Protein AF-K1TK89-F1 (afdb_monomer)

pLDDT: mean 97.16, std 3.64, range [56.25, 98.94]

Secondary structure (DSSP, 8-state):
--EEEEE--TTS--EEEEEEEEEES-EEEEEEEEEEEEEE-SS-EEEEEES-EEEEEEEEEEEESS-SSEEEEEEEEETTEEEEEPPTTSEEEEETTEEEEE-TT--B--EEEEEEE-TTT-SBPTT---EE-TTSS-BEEE-TTS-EEEE-TT----TTSEEEEEES---B-SEEEES-EEEEEEEEEE---BS-SEEEES-EEEEEES-E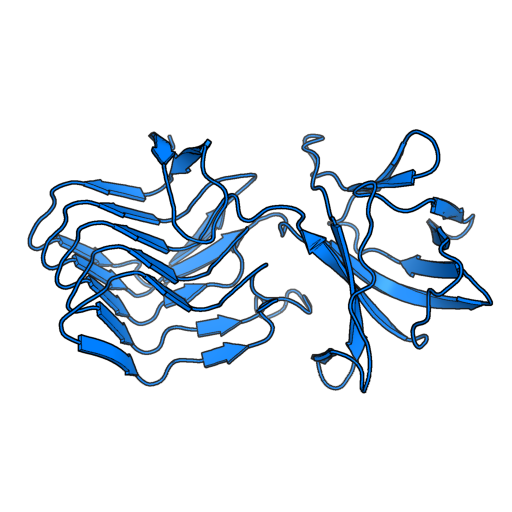E-PPTTS--S-S-SS-SEEEES-EEEEEEES-EE-S---

Solvent-accessible surface area (backbone atoms only — not comparable to full-atom values): 12866 Å² total; per-residue 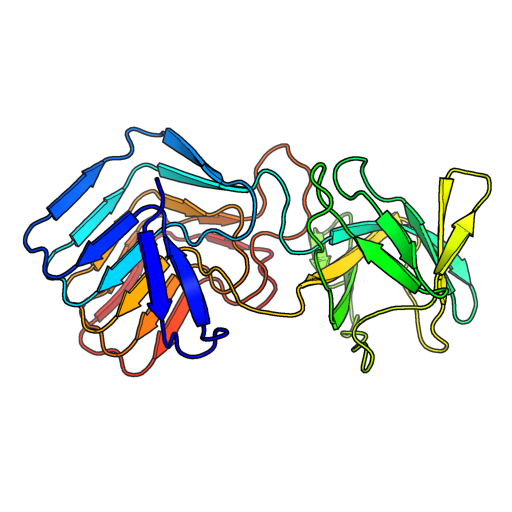(Å²): 130,62,50,78,47,76,44,87,44,86,101,39,48,56,47,79,36,34,23,66,41,74,46,64,67,46,62,78,43,75,45,81,39,85,69,38,74,48,75,43,74,80,88,51,20,51,35,36,39,31,52,27,37,43,38,41,41,29,32,28,32,35,35,50,80,62,69,54,46,48,63,24,39,26,71,42,67,52,96,22,28,40,28,31,42,60,57,86,79,59,38,68,49,72,56,98,52,18,53,45,37,30,52,100,86,65,50,79,47,58,30,30,32,36,40,43,26,32,64,85,81,61,42,74,28,90,90,57,63,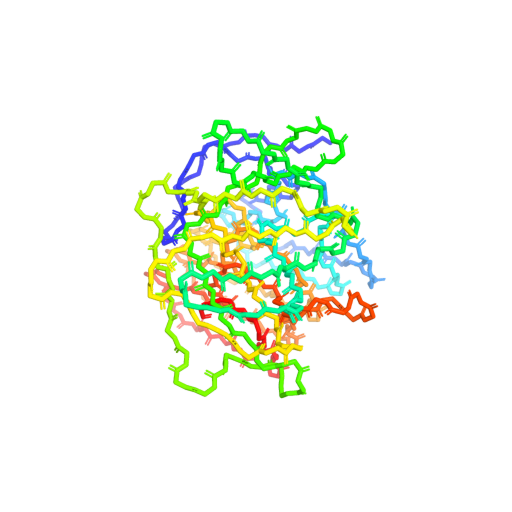75,48,73,31,92,84,44,52,45,41,32,47,81,41,96,88,72,32,34,38,37,52,41,80,85,46,81,69,60,68,65,21,33,42,33,34,39,38,61,62,28,68,18,30,34,32,38,35,33,57,23,37,36,40,36,40,31,49,30,38,43,22,39,32,31,9,29,38,34,38,36,32,55,22,31,36,35,38,34,34,43,29,34,34,31,36,48,85,94,69,79,54,72,52,13,27,60,20,33,57,63,49,77,41,78,56,45,87,50,79,45,77,43,81,55,46,80,41,48,39,69,81

Mean predicted aligned error: 2.87 Å

Radius of gyration: 18.92 Å; Cα contacts (8 Å, |Δi|>4): 739; chains: 1; bounding box: 47×35×53 Å

Structure (mmCIF, N/CA/C/O backbone):
data_AF-K1TK89-F1
#
_entry.id   AF-K1TK89-F1
#
loop_
_atom_site.group_PDB
_atom_site.id
_atom_site.type_symbol
_atom_site.label_atom_id
_atom_site.label_alt_id
_atom_site.label_comp_id
_atom_site.label_asym_id
_atom_site.label_entity_id
_atom_site.label_seq_id
_atom_site.pdbx_PDB_ins_code
_atom_site.Cartn_x
_atom_site.Cartn_y
_atom_site.Cartn_z
_atom_site.occupancy
_atom_site.B_iso_or_equiv
_atom_site.auth_seq_id
_atom_site.auth_comp_id
_atom_site.auth_asym_id
_atom_site.auth_atom_id
_atom_site.pdbx_PDB_model_num
ATOM 1 N N . ARG A 1 1 ? -13.035 17.160 7.149 1.00 56.25 1 ARG A N 1
ATOM 2 C CA . ARG A 1 1 ? -11.602 17.552 7.229 1.00 56.25 1 ARG A CA 1
ATOM 3 C C . ARG A 1 1 ? -10.898 16.452 8.007 1.00 56.25 1 ARG A C 1
ATOM 5 O O . ARG A 1 1 ? -11.468 16.043 9.005 1.00 56.25 1 ARG A O 1
ATOM 12 N N . ALA A 1 2 ? -9.754 15.955 7.535 1.00 77.25 2 ALA A N 1
ATOM 13 C CA . ALA A 1 2 ? -8.971 14.958 8.267 1.00 77.25 2 ALA A CA 1
ATOM 14 C C . ALA A 1 2 ? -8.357 15.584 9.532 1.00 77.25 2 ALA A C 1
ATOM 16 O O . ALA A 1 2 ? -8.023 16.772 9.516 1.00 77.25 2 ALA A O 1
ATOM 17 N N . ALA A 1 3 ? -8.225 14.798 10.599 1.00 89.69 3 ALA A N 1
ATOM 18 C CA . ALA A 1 3 ? -7.440 15.175 11.771 1.00 89.69 3 ALA A CA 1
ATOM 19 C C . ALA A 1 3 ? -5.941 15.089 11.441 1.00 89.69 3 ALA A C 1
ATOM 21 O O . ALA A 1 3 ? -5.548 14.278 10.605 1.00 89.69 3 ALA A O 1
ATOM 22 N N . GLU A 1 4 ? -5.105 15.908 12.081 1.00 94.50 4 GLU A N 1
ATOM 23 C CA . GLU A 1 4 ? -3.644 15.835 11.951 1.00 94.50 4 GLU A CA 1
ATOM 24 C C . GLU A 1 4 ? -3.017 15.499 13.303 1.00 94.50 4 GLU A C 1
ATOM 26 O O . GLU A 1 4 ? -3.245 16.203 14.289 1.00 94.50 4 GLU A O 1
ATOM 31 N N . ARG A 1 5 ? -2.248 14.405 13.365 1.00 95.12 5 ARG A N 1
ATOM 32 C CA . ARG A 1 5 ? -1.626 13.947 14.612 1.00 95.12 5 ARG A CA 1
ATOM 33 C C . ARG A 1 5 ? -0.311 13.228 14.373 1.00 95.12 5 ARG A C 1
ATOM 35 O O . ARG A 1 5 ? -0.188 12.433 13.447 1.00 95.12 5 ARG A O 1
ATOM 42 N N . TYR A 1 6 ? 0.666 13.474 15.241 1.00 97.31 6 TYR A N 1
ATOM 43 C CA . TYR A 1 6 ? 1.895 12.692 15.248 1.00 97.31 6 TYR A CA 1
ATOM 44 C C . TYR A 1 6 ? 1.619 11.311 15.848 1.00 97.31 6 TYR A C 1
ATOM 46 O O . TYR A 1 6 ? 1.141 11.223 16.980 1.00 97.31 6 TYR A O 1
ATOM 54 N N . GLN A 1 7 ? 1.912 10.244 15.104 1.00 97.62 7 GLN A N 1
ATOM 55 C CA . GLN A 1 7 ? 1.727 8.866 15.560 1.00 97.62 7 GLN A CA 1
ATOM 56 C C . GLN A 1 7 ? 3.041 8.090 15.508 1.00 97.62 7 GLN A C 1
ATOM 58 O O . GLN A 1 7 ? 3.756 8.121 14.504 1.00 97.62 7 GLN A O 1
ATOM 63 N N . TYR A 1 8 ? 3.305 7.343 16.579 1.00 98.00 8 TYR A N 1
ATOM 64 C CA . TYR A 1 8 ? 4.312 6.287 16.622 1.00 98.00 8 TYR A CA 1
ATOM 65 C C . TYR A 1 8 ? 3.605 4.961 16.350 1.00 98.00 8 TYR A C 1
ATOM 67 O O . TYR A 1 8 ? 2.876 4.452 17.206 1.00 98.00 8 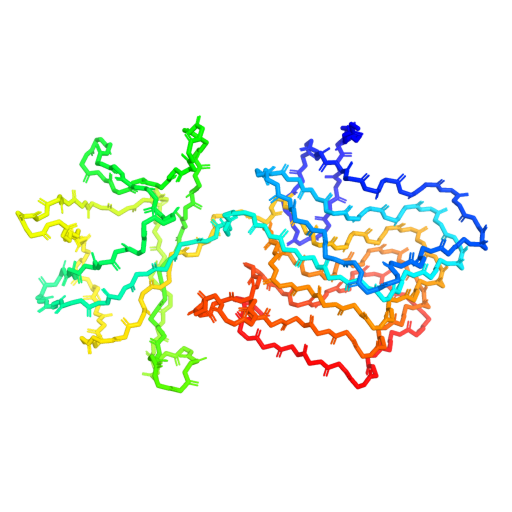TYR A O 1
ATOM 75 N N . ILE A 1 9 ? 3.780 4.432 15.141 1.00 98.25 9 ILE A N 1
ATOM 76 C CA . ILE A 1 9 ? 3.110 3.214 14.680 1.00 98.25 9 ILE A CA 1
ATOM 77 C C . ILE A 1 9 ? 4.185 2.160 14.456 1.00 98.25 9 ILE A C 1
ATOM 79 O O . ILE A 1 9 ? 5.031 2.313 13.578 1.00 98.25 9 ILE A O 1
ATOM 83 N N . SER A 1 10 ? 4.174 1.106 15.265 1.00 98.19 10 SER A N 1
ATOM 84 C CA . SER A 1 10 ? 5.176 0.047 15.198 1.00 98.19 10 SER A CA 1
ATOM 85 C C . SER A 1 10 ? 5.245 -0.567 13.794 1.00 98.19 10 SER A C 1
ATOM 87 O O . SER A 1 10 ? 4.226 -0.707 13.113 1.00 98.19 10 SER A O 1
ATOM 89 N N . ASN A 1 11 ? 6.465 -0.867 13.339 1.00 98.31 11 ASN A N 1
ATOM 90 C CA . ASN A 1 11 ? 6.770 -1.443 12.021 1.00 98.31 11 ASN A CA 1
ATOM 91 C C . ASN A 1 11 ? 6.267 -0.630 10.804 1.00 98.31 11 ASN A C 1
ATOM 93 O O . ASN A 1 11 ? 6.344 -1.097 9.663 1.00 98.31 11 ASN A O 1
ATOM 97 N N . ASN A 1 12 ? 5.794 0.596 11.035 1.00 98.44 12 ASN A N 1
ATOM 98 C CA . ASN A 1 12 ? 5.429 1.586 10.033 1.00 98.44 12 ASN A CA 1
ATOM 99 C C . ASN A 1 12 ? 6.243 2.863 10.285 1.00 98.44 12 ASN A C 1
ATOM 101 O O . ASN A 1 12 ? 6.893 3.022 11.318 1.00 98.44 12 ASN A O 1
ATOM 105 N N . SER A 1 13 ? 6.241 3.785 9.330 1.00 97.69 13 SER A N 1
ATOM 106 C CA . SER A 1 13 ? 6.932 5.060 9.496 1.00 97.69 13 SER A CA 1
ATOM 107 C C . SER A 1 13 ? 6.167 5.927 10.497 1.00 97.69 13 SER A C 1
ATOM 109 O O . SER A 1 13 ? 4.978 6.188 10.303 1.00 97.69 13 SER A O 1
ATOM 111 N N . GLU A 1 14 ? 6.829 6.415 11.543 1.00 97.12 14 GLU A N 1
ATOM 112 C CA . GLU A 1 14 ? 6.260 7.439 12.426 1.00 97.12 14 GLU A CA 1
ATOM 113 C C . GLU A 1 14 ? 6.118 8.791 11.710 1.00 97.12 14 GLU A C 1
ATOM 115 O O . GLU A 1 14 ? 6.591 8.978 10.586 1.00 97.12 14 GLU A O 1
ATOM 120 N N . GLY A 1 15 ? 5.426 9.738 12.338 1.00 96.69 15 GLY A N 1
ATOM 121 C CA . GLY A 1 15 ? 5.333 11.107 11.835 1.00 96.69 15 GLY A CA 1
ATOM 122 C C . GLY A 1 15 ? 3.940 11.703 11.949 1.00 96.69 15 GLY A C 1
ATOM 123 O O . GLY A 1 15 ? 3.018 11.086 12.485 1.00 96.69 15 GLY A O 1
ATOM 124 N N . MET A 1 16 ? 3.782 12.908 11.398 1.00 97.12 16 MET A N 1
ATOM 125 C CA . MET A 1 16 ? 2.485 13.571 11.288 1.00 97.12 16 MET A CA 1
ATOM 126 C C . MET A 1 16 ? 1.590 12.831 10.288 1.00 97.12 16 MET A C 1
ATOM 128 O O . MET A 1 16 ? 1.950 12.672 9.121 1.00 97.12 16 MET A O 1
ATOM 132 N N . LYS A 1 17 ? 0.419 12.384 10.740 1.00 96.56 17 LYS A N 1
ATOM 133 C CA . LYS A 1 17 ? -0.575 11.660 9.948 1.00 96.56 17 LYS A CA 1
ATOM 134 C C . LYS A 1 17 ? -1.803 12.522 9.747 1.00 96.56 17 LYS A C 1
ATOM 136 O O . LYS A 1 17 ? -2.293 13.128 10.694 1.00 96.56 17 LYS A O 1
ATOM 141 N N . ARG A 1 18 ? -2.325 12.523 8.522 1.00 97.12 18 ARG A N 1
ATOM 142 C CA . ARG A 1 18 ? -3.694 12.953 8.229 1.00 97.12 18 ARG A CA 1
ATOM 143 C C . ARG A 1 18 ? -4.597 11.744 8.374 1.00 97.12 18 ARG A C 1
ATOM 145 O O . ARG A 1 18 ? -4.381 10.765 7.671 1.00 97.12 18 ARG A O 1
ATOM 152 N N . ILE A 1 19 ? -5.574 11.807 9.265 1.00 98.06 19 ILE A N 1
ATOM 153 C CA . ILE A 1 19 ? -6.411 10.669 9.646 1.00 98.06 19 ILE A CA 1
ATOM 154 C C . ILE A 1 19 ? -7.861 10.998 9.301 1.00 98.06 19 ILE A C 1
ATOM 156 O O . ILE A 1 19 ? -8.374 12.045 9.707 1.00 98.06 19 ILE A O 1
ATOM 160 N N . ALA A 1 20 ? -8.518 10.135 8.526 1.00 97.88 20 ALA A N 1
ATOM 161 C CA . ALA A 1 20 ? -9.913 10.350 8.150 1.00 97.88 20 ALA A CA 1
ATOM 162 C C . ALA A 1 20 ? -10.867 10.063 9.317 1.00 97.88 20 ALA A C 1
ATOM 164 O O . ALA A 1 20 ? -11.716 10.899 9.624 1.00 97.88 20 ALA A O 1
ATOM 165 N N . PHE A 1 21 ? -10.670 8.932 9.995 1.00 98.12 21 PHE A N 1
ATOM 166 C CA . PHE A 1 21 ? -11.423 8.517 11.175 1.00 98.12 21 PHE A CA 1
ATOM 167 C C . PHE A 1 21 ? -10.461 8.341 12.360 1.00 98.12 21 PHE A C 1
ATOM 169 O O . PHE A 1 21 ? -9.842 7.290 12.517 1.00 98.12 21 PHE A O 1
ATOM 176 N N . ASP A 1 22 ? -10.294 9.394 13.166 1.00 97.94 22 ASP A N 1
ATOM 177 C CA . ASP A 1 22 ? -9.490 9.377 14.402 1.00 97.94 22 ASP A CA 1
ATOM 178 C C . ASP A 1 22 ? -10.408 9.072 15.597 1.00 97.94 22 ASP A C 1
ATOM 180 O O . ASP A 1 22 ? -11.024 9.970 16.173 1.00 97.94 22 ASP A O 1
ATOM 184 N N . LEU A 1 23 ? -10.558 7.786 15.922 1.00 98.31 23 LEU A N 1
ATOM 185 C CA . LEU A 1 23 ? -11.372 7.287 17.031 1.00 98.31 23 LEU A CA 1
ATOM 186 C C . LEU A 1 23 ? -10.519 7.218 18.299 1.00 98.31 23 LEU A C 1
ATOM 188 O O . LEU A 1 23 ? -9.494 6.533 18.329 1.00 98.31 23 LEU A O 1
ATOM 192 N N . ARG A 1 24 ? -10.938 7.931 19.349 1.00 97.69 24 ARG A N 1
ATOM 193 C CA . ARG A 1 24 ? -10.152 8.077 20.580 1.00 97.69 24 ARG A CA 1
ATOM 194 C C . ARG A 1 24 ? -11.003 7.990 21.832 1.00 97.69 24 ARG A C 1
ATOM 196 O O . ARG A 1 24 ? -11.986 8.719 21.951 1.00 97.69 24 ARG A O 1
ATOM 203 N N . GLY A 1 25 ? -10.601 7.142 22.777 1.00 98.38 25 GLY A N 1
ATOM 204 C CA . GLY A 1 25 ? -11.273 7.030 24.077 1.00 98.38 25 GLY A CA 1
ATOM 205 C C . GLY A 1 25 ? -12.725 6.543 23.997 1.00 98.38 25 GLY A C 1
ATOM 206 O O . GLY A 1 25 ? -13.462 6.666 24.977 1.00 98.38 25 GLY A O 1
ATOM 207 N N . LEU A 1 26 ? -13.158 6.043 22.834 1.00 98.69 26 LEU A N 1
ATOM 208 C CA . LEU A 1 26 ? -14.535 5.625 22.599 1.00 98.69 26 LEU A CA 1
ATOM 209 C C . LEU A 1 26 ? -14.796 4.265 23.235 1.00 98.69 26 LEU A C 1
ATOM 211 O O . LEU A 1 26 ? -13.906 3.413 23.312 1.00 98.69 26 LEU A O 1
ATOM 215 N N . ARG A 1 27 ? -16.040 4.063 23.671 1.00 98.81 27 ARG A N 1
ATOM 216 C CA . ARG A 1 27 ? -16.522 2.784 24.181 1.00 98.81 27 ARG A CA 1
ATOM 217 C C . ARG A 1 27 ? -17.869 2.448 23.575 1.00 98.81 27 ARG A C 1
ATOM 219 O O . ARG A 1 27 ? -18.686 3.357 23.457 1.00 98.81 27 ARG A O 1
ATOM 226 N N . ASP A 1 28 ? -18.086 1.175 23.248 1.00 98.69 28 ASP A N 1
ATOM 227 C CA . ASP A 1 28 ? -19.363 0.683 22.709 1.00 98.69 28 ASP A CA 1
ATOM 228 C C . ASP A 1 28 ? -19.785 1.459 21.452 1.00 98.69 28 ASP A C 1
ATOM 230 O O . ASP A 1 28 ? -20.854 2.069 21.402 1.00 98.69 28 ASP A O 1
ATOM 234 N N . PHE A 1 29 ? -18.892 1.500 20.461 1.00 98.75 29 PHE A N 1
ATOM 235 C CA . PHE A 1 29 ? -19.060 2.331 19.272 1.00 98.75 29 PHE A CA 1
ATOM 236 C C . PHE A 1 29 ? -18.965 1.511 17.987 1.00 98.75 29 PHE A C 1
ATOM 238 O O . PHE A 1 29 ? -18.085 0.664 17.837 1.00 98.75 29 PHE A O 1
ATOM 245 N N . GLU A 1 30 ? -19.853 1.814 17.046 1.00 98.75 30 GLU A N 1
ATOM 246 C CA . GLU A 1 30 ? -20.024 1.084 15.794 1.00 98.75 30 GLU A CA 1
ATOM 247 C C . GLU A 1 30 ? -19.966 2.048 14.606 1.00 98.75 30 GLU A C 1
ATOM 249 O O . GLU A 1 30 ? -20.543 3.140 14.641 1.00 98.75 30 GLU A O 1
ATOM 254 N N . ILE A 1 31 ? -19.261 1.639 13.551 1.00 98.75 31 ILE A N 1
ATOM 255 C CA . ILE A 1 31 ? -19.313 2.263 12.229 1.00 98.75 31 ILE A CA 1
ATOM 256 C C . ILE A 1 31 ? -19.873 1.238 11.246 1.00 98.75 31 ILE A C 1
ATOM 258 O O . ILE A 1 31 ? -19.153 0.334 10.820 1.00 98.75 31 ILE A O 1
ATOM 262 N N . ASP A 1 32 ? -21.126 1.447 10.848 1.00 98.62 32 ASP A N 1
ATOM 263 C CA . ASP A 1 32 ? -21.759 0.756 9.726 1.00 98.62 32 ASP A CA 1
ATOM 264 C C . ASP A 1 32 ? -21.500 1.535 8.429 1.00 98.62 32 ASP A C 1
ATOM 266 O O . ASP A 1 32 ? -21.946 2.675 8.254 1.00 98.62 32 ASP A O 1
ATOM 270 N N . GLY A 1 33 ? -20.743 0.932 7.517 1.00 98.19 33 GLY A N 1
ATOM 271 C CA . GLY A 1 33 ? -20.463 1.498 6.207 1.00 98.19 33 GLY A CA 1
ATOM 272 C C . GLY A 1 33 ? -21.583 1.321 5.183 1.00 98.19 33 GLY A C 1
ATOM 273 O O . GLY A 1 33 ? -21.538 1.978 4.140 1.00 98.19 33 GLY A O 1
ATOM 274 N N . ALA A 1 34 ? -22.570 0.458 5.432 1.00 98.06 34 ALA A N 1
ATOM 275 C CA . ALA A 1 34 ? -23.681 0.152 4.529 1.00 98.06 34 ALA A CA 1
ATOM 276 C C . ALA A 1 34 ? -23.246 -0.173 3.078 1.00 98.06 34 ALA A C 1
ATOM 278 O O . ALA A 1 34 ? -23.901 0.208 2.105 1.00 98.06 34 ALA A O 1
ATOM 279 N N . GLY A 1 35 ? -22.105 -0.848 2.915 1.00 97.31 35 GLY A N 1
ATOM 280 C CA . GLY A 1 35 ? -21.504 -1.217 1.630 1.00 97.31 35 GLY A CA 1
ATOM 281 C C . GLY A 1 35 ? -20.724 -0.098 0.924 1.00 97.31 35 GLY A C 1
ATOM 282 O O . GLY A 1 35 ? -20.348 -0.264 -0.242 1.00 97.31 35 GLY A O 1
ATOM 283 N N . THR A 1 36 ? -20.483 1.033 1.594 1.00 98.25 36 THR A N 1
ATOM 284 C CA . THR A 1 36 ? -19.827 2.222 1.023 1.00 98.25 36 THR A CA 1
ATOM 285 C C . THR A 1 36 ? -18.366 1.962 0.651 1.00 98.25 36 THR A C 1
ATOM 287 O O . THR A 1 36 ? -17.627 1.311 1.387 1.00 98.25 36 THR A O 1
ATOM 290 N N . GLU A 1 37 ? -17.918 2.542 -0.466 1.00 98.44 37 GLU A N 1
ATOM 291 C CA . GLU A 1 37 ? -16.498 2.645 -0.816 1.00 98.44 37 GLU A CA 1
ATOM 292 C C . GLU A 1 37 ? -15.940 4.024 -0.443 1.00 98.44 37 GLU A C 1
ATOM 294 O O . GLU A 1 37 ? -16.395 5.061 -0.930 1.00 98.44 37 GLU A O 1
ATOM 299 N N . LEU A 1 38 ? -14.932 4.026 0.424 1.00 98.38 38 LEU A N 1
ATOM 300 C CA . LEU A 1 38 ? -14.156 5.191 0.820 1.00 98.38 38 LEU A CA 1
ATOM 301 C C . LEU A 1 38 ? -12.943 5.319 -0.105 1.00 98.38 38 LEU A C 1
ATOM 303 O O . LEU A 1 38 ? -12.018 4.508 -0.043 1.00 98.38 38 LEU A O 1
ATOM 307 N N . LEU A 1 39 ? -12.942 6.354 -0.947 1.00 97.69 39 LEU A N 1
ATOM 308 C CA . LEU A 1 39 ? -11.870 6.619 -1.905 1.00 97.69 39 LEU A CA 1
ATOM 309 C C . LEU A 1 39 ? -11.023 7.822 -1.465 1.00 97.69 39 LEU A C 1
ATOM 311 O O . LEU A 1 39 ? -11.460 8.974 -1.534 1.00 97.69 39 LEU A O 1
ATOM 315 N N . PHE A 1 40 ? -9.796 7.562 -1.019 1.00 97.06 40 PHE A N 1
ATOM 316 C CA . PHE A 1 40 ? -8.880 8.576 -0.497 1.00 97.06 40 PHE A CA 1
ATOM 317 C C . PHE A 1 40 ? -7.982 9.170 -1.587 1.00 97.06 40 PHE A C 1
ATOM 319 O O . PHE A 1 40 ? -7.644 8.518 -2.568 1.00 97.06 40 PHE A O 1
ATOM 326 N N . SER A 1 41 ? -7.574 10.431 -1.419 1.00 94.62 41 SER A N 1
ATOM 327 C CA . SER A 1 41 ? -6.611 11.101 -2.303 1.00 94.62 41 SER A CA 1
ATOM 328 C C . SER A 1 41 ? -5.422 11.624 -1.508 1.00 94.62 41 SER A C 1
ATOM 330 O O . SER A 1 41 ? -5.604 12.328 -0.512 1.00 94.62 41 SER A O 1
ATOM 332 N N . GLY A 1 42 ? -4.214 11.321 -1.982 1.00 94.19 42 GLY A N 1
ATOM 333 C CA . GLY A 1 42 ? -2.966 11.668 -1.306 1.00 94.19 42 GLY A CA 1
ATOM 334 C C . GLY A 1 42 ? -2.682 10.813 -0.063 1.00 94.19 42 GLY A C 1
ATOM 335 O O . GLY A 1 42 ? -3.226 9.727 0.121 1.00 94.19 42 GLY A O 1
ATOM 336 N N . PHE A 1 43 ? -1.808 11.330 0.799 1.00 96.50 43 PHE A N 1
ATOM 337 C CA . PHE A 1 43 ? -1.246 10.631 1.959 1.00 96.50 43 PHE A CA 1
ATOM 338 C C . PHE A 1 43 ? -2.147 10.790 3.193 1.00 96.50 43 PHE A C 1
ATOM 340 O O . PHE A 1 43 ? -1.905 11.633 4.062 1.00 96.50 43 PHE A O 1
ATOM 347 N N . VAL A 1 44 ? -3.225 10.005 3.242 1.00 97.06 44 VAL A N 1
ATOM 348 C CA . VAL A 1 44 ? -4.207 9.982 4.340 1.00 97.06 44 VAL A CA 1
ATOM 349 C C . VAL A 1 44 ? -4.307 8.566 4.894 1.00 97.06 44 VAL A C 1
ATOM 351 O O . VAL A 1 44 ? -4.441 7.627 4.120 1.00 97.06 44 VAL A O 1
ATOM 354 N N . SER A 1 45 ? -4.256 8.406 6.213 1.00 97.56 45 SER A N 1
ATOM 355 C CA . SER A 1 45 ? -4.550 7.145 6.899 1.00 97.56 45 SER A CA 1
ATOM 356 C C . SER A 1 45 ? -6.070 7.017 7.101 1.00 97.56 45 SER A C 1
ATOM 358 O O . SER A 1 45 ? -6.678 7.970 7.604 1.00 97.56 45 SER A O 1
ATOM 360 N N . PRO A 1 46 ? -6.709 5.892 6.734 1.00 98.19 46 PRO A N 1
ATOM 361 C CA . PRO A 1 46 ? -8.156 5.741 6.847 1.00 98.19 46 PRO A CA 1
ATOM 362 C C . PRO A 1 46 ? -8.623 5.745 8.307 1.00 98.19 46 PRO A C 1
ATOM 364 O O . PRO A 1 46 ? -9.358 6.649 8.702 1.00 98.19 46 PRO A O 1
ATOM 367 N N . PHE A 1 47 ? -8.145 4.801 9.124 1.00 98.69 47 PHE A N 1
ATOM 368 C CA . PHE A 1 47 ? -8.610 4.623 10.500 1.00 98.69 47 PHE A CA 1
ATOM 369 C C . PHE A 1 47 ? -7.464 4.625 11.509 1.00 98.69 47 PHE A C 1
ATOM 371 O O . PHE A 1 47 ? -6.471 3.907 11.367 1.00 98.69 47 PHE A O 1
ATOM 378 N N . SER A 1 48 ? -7.653 5.390 12.581 1.00 98.69 48 SER A N 1
ATOM 379 C CA . SER A 1 48 ? -6.875 5.295 13.810 1.00 98.69 48 SER A CA 1
ATOM 380 C C . SER A 1 48 ? -7.823 5.025 14.971 1.00 98.69 48 SER A C 1
ATOM 382 O O . SER A 1 48 ? -8.768 5.777 15.177 1.00 98.69 48 SER A O 1
ATOM 384 N N . ILE A 1 49 ? -7.567 3.960 15.723 1.00 98.88 49 ILE A N 1
ATOM 385 C CA . ILE A 1 49 ? -8.381 3.472 16.835 1.00 98.88 49 ILE A CA 1
ATOM 386 C C . ILE A 1 49 ? -7.465 3.422 18.052 1.00 98.88 49 ILE A C 1
ATOM 388 O O . ILE A 1 49 ? -6.664 2.497 18.193 1.00 98.88 49 ILE A O 1
ATOM 392 N N . GLU A 1 50 ? -7.526 4.451 18.894 1.00 98.62 50 GLU A N 1
ATOM 393 C CA . GLU A 1 50 ? -6.622 4.593 20.036 1.00 98.62 50 GLU A CA 1
ATOM 394 C C . GLU A 1 50 ? -7.369 4.705 21.359 1.00 98.62 50 GLU A C 1
ATOM 396 O O . GLU A 1 50 ? -8.355 5.434 21.465 1.00 98.62 50 GLU A O 1
ATOM 401 N N . GLU A 1 51 ? -6.884 4.006 22.388 1.00 98.75 51 GLU A N 1
ATOM 402 C CA . GLU A 1 51 ? -7.467 4.037 23.739 1.00 98.75 51 GLU A CA 1
ATOM 403 C C . GLU A 1 51 ? -8.971 3.683 23.756 1.00 98.75 51 GLU A C 1
ATOM 405 O O . GLU A 1 51 ? -9.735 4.185 24.581 1.00 98.75 51 GLU A O 1
ATOM 410 N N . CYS A 1 52 ? -9.420 2.843 22.820 1.00 98.88 52 CYS A N 1
ATOM 411 C CA . CYS A 1 52 ? -10.829 2.503 22.635 1.00 98.88 52 CYS A CA 1
ATOM 412 C C . CYS A 1 52 ? -11.190 1.125 23.216 1.00 98.88 52 CYS A C 1
ATOM 414 O O . CYS A 1 52 ? -10.341 0.241 23.361 1.00 98.88 52 CYS A O 1
ATOM 416 N N . GLU A 1 53 ? -12.475 0.915 23.513 1.00 98.88 53 GLU A N 1
ATOM 417 C CA . GLU A 1 53 ? -13.003 -0.346 24.046 1.00 98.88 53 GLU A CA 1
ATOM 418 C C . GLU A 1 53 ? -14.295 -0.773 23.327 1.00 98.88 53 GLU A C 1
ATOM 420 O O . GLU A 1 53 ? -15.251 -0.010 23.307 1.00 98.88 53 GLU A O 1
ATOM 425 N N . ARG A 1 54 ? -14.379 -2.002 22.799 1.00 98.88 54 ARG A N 1
ATOM 426 C CA . ARG A 1 54 ? -15.572 -2.512 22.080 1.00 98.88 54 ARG A CA 1
ATOM 427 C C . ARG A 1 54 ? -15.951 -1.616 20.893 1.00 98.88 54 ARG A C 1
ATOM 429 O O . ARG A 1 54 ? -16.955 -0.908 20.924 1.00 98.88 54 ARG A O 1
ATOM 436 N N . ILE A 1 55 ? -15.097 -1.653 19.872 1.00 98.88 55 ILE A N 1
ATOM 437 C CA . ILE A 1 55 ? -15.283 -0.957 18.596 1.00 98.88 55 ILE A CA 1
ATOM 438 C C . ILE A 1 55 ? -15.594 -1.975 17.507 1.00 98.88 55 ILE A C 1
ATOM 440 O O . ILE A 1 55 ? -14.840 -2.935 17.340 1.00 98.88 55 ILE A O 1
ATOM 444 N N . GLU A 1 56 ? -16.651 -1.736 16.738 1.00 98.88 56 GLU A N 1
ATOM 445 C CA . GLU A 1 56 ? -16.952 -2.488 15.520 1.00 98.88 56 GLU A CA 1
ATOM 446 C C . GLU A 1 56 ? -16.933 -1.555 14.307 1.00 98.88 56 GLU A C 1
ATOM 448 O O . GLU A 1 56 ? -17.486 -0.457 14.337 1.00 98.88 56 GLU A O 1
ATOM 453 N N . ILE A 1 57 ? -16.260 -1.974 13.238 1.00 98.88 57 ILE A N 1
ATOM 454 C CA . ILE A 1 57 ? -16.284 -1.291 11.943 1.00 98.88 57 ILE A CA 1
ATOM 455 C C . ILE A 1 57 ? -16.626 -2.337 10.897 1.00 98.88 57 ILE A C 1
ATOM 457 O O . ILE A 1 57 ? -15.913 -3.340 10.784 1.00 98.88 57 ILE A O 1
ATOM 461 N N . HIS A 1 58 ? -17.693 -2.110 10.137 1.00 98.88 58 HIS A N 1
ATOM 462 C CA . HIS A 1 58 ? -18.148 -3.106 9.183 1.00 98.88 58 HIS A CA 1
ATOM 463 C C . HIS A 1 58 ? -18.768 -2.549 7.906 1.00 98.88 58 HIS A C 1
ATOM 465 O O . HIS A 1 58 ? -19.058 -1.359 7.792 1.00 98.88 58 HIS A O 1
ATOM 471 N N . ASP A 1 59 ? -18.923 -3.445 6.929 1.00 98.81 59 ASP A N 1
ATOM 472 C CA . ASP A 1 59 ? -19.622 -3.211 5.665 1.00 98.81 59 ASP A CA 1
ATOM 473 C C . ASP A 1 59 ? -19.079 -2.005 4.879 1.00 98.81 59 ASP A C 1
ATOM 475 O O . ASP A 1 59 ? -19.826 -1.135 4.430 1.00 98.81 59 ASP A O 1
ATOM 479 N N . LEU A 1 60 ? -17.757 -1.938 4.686 1.00 98.69 60 LEU A N 1
ATOM 480 C CA . LEU A 1 60 ? -17.118 -0.870 3.909 1.00 98.69 60 LEU A CA 1
ATOM 481 C C . LEU A 1 60 ? -15.942 -1.345 3.062 1.00 98.69 60 LEU A C 1
ATOM 483 O O . LEU A 1 60 ? -15.341 -2.395 3.292 1.00 98.69 60 LEU A O 1
ATOM 487 N N . LYS A 1 61 ? -15.585 -0.519 2.082 1.00 98.88 61 LYS A N 1
ATOM 488 C CA . LYS A 1 61 ? -14.431 -0.711 1.203 1.00 98.88 61 LYS A CA 1
ATOM 489 C C . LYS A 1 61 ? -13.514 0.500 1.287 1.00 98.88 61 LYS A C 1
ATOM 491 O O . LYS A 1 61 ? -13.994 1.619 1.450 1.00 98.88 61 LYS A O 1
ATOM 496 N N . ILE A 1 62 ? -12.210 0.296 1.161 1.00 98.88 62 ILE A N 1
ATOM 497 C CA . ILE A 1 62 ? -11.197 1.353 1.234 1.00 98.88 62 ILE A CA 1
ATOM 498 C C . ILE A 1 62 ? -10.273 1.247 0.028 1.00 98.88 62 ILE A C 1
ATOM 500 O O . ILE A 1 62 ? -9.684 0.193 -0.209 1.00 98.88 62 ILE A O 1
ATOM 504 N N . ASP A 1 63 ? -10.102 2.350 -0.694 1.00 98.69 63 ASP A N 1
ATOM 505 C CA . ASP A 1 63 ? -9.133 2.463 -1.781 1.00 98.69 63 ASP A CA 1
ATOM 506 C C . ASP A 1 63 ? -8.576 3.891 -1.899 1.00 98.69 63 ASP A C 1
ATOM 508 O O . ASP A 1 63 ? -9.005 4.820 -1.210 1.00 98.69 63 ASP A O 1
ATOM 512 N N . TYR A 1 64 ? -7.616 4.076 -2.800 1.00 97.62 64 TYR A N 1
ATOM 513 C CA . TYR A 1 64 ? -6.985 5.347 -3.112 1.00 97.62 64 TYR A CA 1
ATOM 514 C C . TYR A 1 64 ? -7.113 5.679 -4.602 1.00 97.62 64 TYR A C 1
ATOM 516 O O . TYR A 1 64 ? -7.079 4.802 -5.474 1.00 97.62 64 TYR A O 1
ATOM 524 N N . THR A 1 65 ? -7.235 6.976 -4.897 1.00 95.31 65 THR A N 1
ATOM 525 C CA . THR A 1 65 ? -7.289 7.515 -6.266 1.00 95.31 65 THR A CA 1
ATOM 526 C C . THR A 1 65 ? -5.996 7.278 -7.036 1.00 95.31 65 THR A C 1
ATOM 528 O O . THR A 1 65 ? -6.045 7.085 -8.246 1.00 95.31 65 THR A O 1
ATOM 531 N N . ARG A 1 66 ? -4.861 7.228 -6.332 1.00 95.94 66 ARG A N 1
ATOM 532 C CA . ARG A 1 66 ? -3.571 6.733 -6.816 1.00 95.94 66 ARG A CA 1
ATOM 533 C C . ARG A 1 66 ? -2.986 5.818 -5.750 1.00 95.94 66 ARG A C 1
ATOM 535 O O . ARG A 1 66 ? -2.974 6.189 -4.576 1.00 95.94 66 ARG A O 1
ATOM 542 N N . THR A 1 67 ? -2.501 4.644 -6.147 1.00 97.69 67 THR A N 1
ATOM 543 C CA . THR A 1 67 ? -1.760 3.752 -5.241 1.00 97.69 67 THR A CA 1
ATOM 544 C C . THR A 1 67 ? -0.495 4.433 -4.724 1.00 97.69 67 THR A C 1
ATOM 546 O O . THR A 1 67 ? -0.116 5.457 -5.259 1.00 97.69 67 THR A O 1
ATOM 549 N N . PHE A 1 68 ? 0.175 3.929 -3.692 1.00 98.12 68 PHE A N 1
ATOM 550 C CA . PHE A 1 68 ? 1.450 4.460 -3.203 1.00 98.12 68 PHE A CA 1
ATOM 551 C C . PHE A 1 68 ? 2.637 3.859 -3.961 1.00 98.12 68 PHE A C 1
ATOM 553 O O . PHE A 1 68 ? 3.612 4.559 -4.222 1.00 98.12 68 PHE A O 1
ATOM 560 N N . HIS A 1 69 ? 2.524 2.604 -4.398 1.00 98.25 69 HIS A N 1
ATOM 561 C CA . HIS A 1 69 ? 3.432 1.991 -5.370 1.00 98.25 69 HIS A CA 1
ATOM 562 C C . HIS A 1 69 ? 3.027 2.349 -6.810 1.00 98.25 69 HIS A C 1
ATOM 564 O O . HIS A 1 69 ? 1.925 2.855 -7.045 1.00 98.25 69 HIS A O 1
ATOM 570 N N . SER A 1 70 ? 3.905 2.047 -7.767 1.00 98.44 70 SER A N 1
ATOM 571 C CA . SER A 1 70 ? 3.612 2.122 -9.206 1.00 98.44 70 SER A CA 1
ATOM 572 C C . SER A 1 70 ? 3.813 0.759 -9.867 1.00 98.44 70 SER A C 1
ATOM 574 O O . SER A 1 70 ? 4.600 -0.061 -9.392 1.00 98.44 70 SER A O 1
ATOM 576 N N . GLU A 1 71 ? 3.142 0.518 -10.989 1.00 98.50 71 GLU A N 1
ATOM 577 C CA . GLU A 1 71 ? 3.246 -0.734 -11.745 1.00 98.50 71 GLU A CA 1
ATOM 578 C C . GLU A 1 71 ? 3.390 -0.439 -13.235 1.00 98.50 71 GLU A C 1
ATOM 580 O O . GLU A 1 71 ? 2.700 0.426 -13.776 1.00 98.50 71 GLU A O 1
ATOM 585 N N . GLY A 1 72 ? 4.270 -1.165 -13.919 1.00 98.31 72 GLY A N 1
ATOM 586 C CA . GLY A 1 72 ? 4.448 -1.021 -15.358 1.00 98.31 72 GLY A CA 1
ATOM 587 C C . GLY A 1 72 ? 4.673 -2.354 -16.054 1.00 98.31 72 GLY A C 1
ATOM 588 O O . GLY A 1 72 ? 5.245 -3.279 -15.489 1.00 98.31 72 GLY A O 1
ATOM 589 N N . ILE A 1 73 ? 4.224 -2.455 -17.302 1.00 98.62 73 ILE A N 1
ATOM 590 C CA . ILE A 1 73 ? 4.390 -3.663 -18.118 1.00 98.62 73 ILE A CA 1
ATOM 591 C C . ILE A 1 73 ? 5.755 -3.608 -18.797 1.00 98.62 73 ILE A C 1
ATOM 593 O O . ILE A 1 73 ? 6.064 -2.627 -19.475 1.00 98.62 73 ILE A O 1
ATOM 597 N N . VAL A 1 74 ? 6.542 -4.672 -18.663 1.00 98.75 74 VAL A N 1
ATOM 598 C CA . VAL A 1 74 ? 7.824 -4.827 -19.357 1.00 98.75 74 VAL A CA 1
ATOM 599 C C . VAL A 1 74 ? 7.558 -5.051 -20.847 1.00 98.75 74 VAL A C 1
ATOM 601 O O . VAL A 1 74 ? 6.938 -6.039 -21.241 1.00 98.75 74 VAL A O 1
ATOM 604 N N . ARG A 1 75 ? 8.006 -4.120 -21.691 1.00 98.62 75 ARG A N 1
ATOM 605 C CA . ARG A 1 75 ? 7.803 -4.134 -23.150 1.00 98.62 75 ARG A CA 1
ATOM 606 C C . ARG A 1 75 ? 9.006 -4.659 -23.913 1.00 98.62 75 ARG A C 1
ATOM 608 O O . ARG A 1 75 ? 8.828 -5.354 -24.909 1.00 98.62 75 ARG A O 1
ATOM 615 N N . ALA A 1 76 ? 10.204 -4.363 -23.429 1.00 98.31 76 ALA A N 1
ATOM 616 C CA . ALA A 1 76 ? 11.447 -4.895 -23.963 1.00 98.31 76 ALA A CA 1
ATOM 617 C C . ALA A 1 76 ? 12.483 -5.025 -22.845 1.00 98.31 76 ALA A C 1
ATOM 619 O O . ALA A 1 76 ? 12.387 -4.370 -21.806 1.00 98.31 76 ALA A O 1
ATOM 620 N N . ALA A 1 77 ? 13.477 -5.875 -23.069 1.00 97.94 77 ALA A N 1
ATOM 621 C CA . ALA A 1 77 ? 14.564 -6.112 -22.136 1.00 97.94 77 ALA A CA 1
ATOM 622 C C . ALA A 1 77 ? 15.879 -6.271 -22.902 1.00 97.94 77 ALA A C 1
ATOM 624 O O . ALA A 1 77 ? 15.896 -6.793 -24.020 1.00 97.94 77 ALA A O 1
ATOM 625 N N . GLY A 1 78 ? 16.975 -5.856 -22.280 1.00 96.81 78 GLY A N 1
ATOM 626 C CA . GLY A 1 78 ? 18.328 -6.124 -22.746 1.00 96.81 78 GLY A CA 1
ATOM 627 C C . GLY A 1 78 ? 19.312 -6.099 -21.584 1.00 96.81 78 GLY A C 1
ATOM 628 O O . GLY A 1 78 ? 18.919 -5.975 -20.424 1.00 96.81 78 GLY A O 1
ATOM 629 N N . ASP A 1 79 ? 20.602 -6.222 -21.887 1.00 95.50 79 ASP A N 1
ATOM 630 C CA . ASP A 1 79 ? 21.633 -6.260 -20.850 1.00 95.50 79 ASP A CA 1
ATOM 631 C C . ASP A 1 79 ? 21.681 -4.935 -20.075 1.00 95.50 79 ASP A C 1
ATOM 633 O O . ASP A 1 79 ? 22.080 -3.891 -20.598 1.00 95.50 79 ASP A O 1
ATOM 637 N N . GLY A 1 80 ? 21.251 -4.987 -18.814 1.00 95.50 80 GLY A N 1
ATOM 638 C CA . GLY A 1 80 ? 21.276 -3.859 -17.889 1.00 95.50 80 GLY A CA 1
ATOM 639 C C . GLY A 1 80 ? 20.173 -2.813 -18.092 1.00 95.50 80 GLY A C 1
ATOM 640 O O . GLY A 1 80 ? 20.301 -1.698 -17.578 1.00 95.50 80 GLY A O 1
ATOM 641 N N . TRP A 1 81 ? 19.110 -3.123 -18.844 1.00 98.00 81 TRP A N 1
ATOM 642 C CA . TRP A 1 81 ? 17.979 -2.210 -19.028 1.00 98.00 81 TRP A CA 1
ATOM 643 C C . TRP A 1 81 ? 16.652 -2.928 -19.297 1.00 98.00 81 TRP A C 1
ATOM 645 O O . TRP A 1 81 ? 16.609 -4.003 -19.896 1.00 98.00 81 TRP A O 1
ATOM 655 N N . LEU A 1 82 ? 15.553 -2.276 -18.910 1.00 98.62 82 LEU A N 1
ATOM 656 C CA . LEU A 1 82 ? 14.184 -2.658 -19.269 1.00 98.62 82 LEU A CA 1
ATOM 657 C C . LEU A 1 82 ? 13.461 -1.462 -19.879 1.00 98.62 82 LEU A C 1
ATOM 659 O O . LEU A 1 82 ? 13.627 -0.338 -19.415 1.00 98.62 82 LEU A O 1
ATOM 663 N N . GLU A 1 83 ? 12.635 -1.700 -20.891 1.00 98.62 83 GLU A N 1
ATOM 664 C CA . GLU A 1 83 ? 11.609 -0.749 -21.310 1.00 98.62 83 GLU A CA 1
ATOM 665 C C . GLU A 1 83 ? 10.286 -1.105 -20.656 1.00 98.62 83 GLU A C 1
ATOM 667 O O . GLU A 1 83 ? 9.815 -2.239 -20.753 1.00 98.62 83 GLU A O 1
ATOM 672 N N . VAL A 1 84 ? 9.681 -0.124 -20.001 1.00 98.62 84 VAL A N 1
ATOM 673 C CA . VAL A 1 84 ? 8.469 -0.282 -19.209 1.00 98.62 84 VAL A CA 1
ATOM 674 C C . VAL A 1 84 ? 7.425 0.719 -19.689 1.00 98.62 84 VAL A C 1
ATOM 676 O O . VAL A 1 84 ? 7.711 1.905 -19.865 1.00 98.62 84 VAL A O 1
ATOM 679 N N . SER A 1 85 ? 6.199 0.243 -19.903 1.00 98.25 85 SER A N 1
ATOM 680 C CA . SER A 1 85 ? 5.042 1.101 -20.166 1.00 98.25 85 SER A CA 1
ATOM 681 C C . SER A 1 85 ? 4.213 1.255 -18.897 1.00 98.25 85 SER A C 1
ATOM 683 O O . SER A 1 85 ? 3.813 0.242 -18.313 1.00 98.25 85 SER A O 1
ATOM 685 N N . PHE A 1 86 ? 3.881 2.487 -18.526 1.00 97.62 86 PHE A N 1
ATOM 686 C CA . PHE A 1 86 ? 3.032 2.777 -17.372 1.00 97.62 86 PHE A CA 1
ATOM 687 C C . PHE A 1 86 ? 1.606 3.149 -17.809 1.00 97.62 86 PHE A C 1
ATOM 689 O O . PHE A 1 86 ? 1.451 3.921 -18.760 1.00 97.62 86 PHE A O 1
ATOM 696 N N . PRO A 1 87 ? 0.562 2.635 -17.133 1.00 93.12 87 PRO A N 1
ATOM 697 C CA . PRO A 1 87 ? -0.784 3.195 -17.199 1.00 93.12 87 PRO A CA 1
ATOM 698 C C . PRO A 1 87 ? -0.804 4.711 -16.953 1.00 93.12 87 PRO A C 1
ATOM 700 O O . PRO A 1 87 ? 0.009 5.236 -16.194 1.00 93.12 87 PRO A O 1
ATOM 703 N N . GLY A 1 88 ? -1.765 5.417 -17.557 1.00 88.38 88 GLY A N 1
ATOM 704 C CA . GLY A 1 88 ? -1.848 6.884 -17.486 1.00 88.38 88 GLY A CA 1
ATOM 705 C C . GLY A 1 88 ? -2.046 7.461 -16.077 1.00 88.38 88 GLY A C 1
ATOM 706 O O . GLY A 1 88 ? -1.730 8.628 -15.857 1.00 88.38 88 GLY A O 1
ATOM 707 N N . GLU A 1 89 ? -2.525 6.655 -15.121 1.00 87.62 89 GLU A N 1
ATOM 708 C CA . GLU A 1 89 ? -2.629 7.048 -13.706 1.00 87.62 89 GLU A CA 1
ATOM 709 C C . GLU A 1 89 ? -1.254 7.224 -13.034 1.00 87.62 89 GLU A C 1
ATOM 711 O O . GLU A 1 89 ? -1.117 8.018 -12.104 1.00 87.62 89 GLU A O 1
ATOM 716 N N . TYR A 1 90 ? -0.213 6.547 -13.533 1.00 94.31 90 TYR A N 1
ATOM 717 C CA . TYR A 1 90 ? 1.159 6.668 -13.043 1.00 94.31 90 TYR A CA 1
ATOM 718 C C . TYR A 1 90 ? 1.927 7.697 -13.867 1.00 94.31 90 TYR A C 1
ATOM 720 O O . TYR A 1 90 ? 2.784 7.372 -14.697 1.00 94.31 90 TYR A O 1
ATOM 728 N N . ARG A 1 91 ? 1.618 8.974 -13.623 1.00 94.81 91 ARG A N 1
ATOM 729 C CA . ARG A 1 91 ? 2.376 10.080 -14.212 1.00 94.81 91 ARG A CA 1
ATOM 730 C C . ARG A 1 91 ? 3.823 9.997 -13.742 1.00 94.81 91 ARG A C 1
ATOM 732 O O . ARG A 1 91 ? 4.086 9.787 -12.560 1.00 94.81 91 ARG A O 1
ATOM 739 N N . CYS A 1 92 ? 4.750 10.136 -14.676 1.00 95.25 92 CYS A N 1
ATOM 740 C CA . CYS A 1 92 ? 6.171 10.041 -14.398 1.00 95.25 92 CYS A CA 1
ATOM 741 C C . CYS A 1 92 ? 6.983 10.974 -15.286 1.00 95.25 92 CYS A C 1
ATOM 743 O O . CYS A 1 92 ? 6.603 11.251 -16.429 1.00 95.25 92 CYS A O 1
ATOM 745 N N . GLU A 1 93 ? 8.101 11.439 -14.740 1.00 96.00 93 GLU A N 1
ATOM 746 C CA . GLU A 1 93 ? 9.009 12.401 -15.361 1.00 96.00 93 GLU A CA 1
ATOM 747 C C . GLU A 1 93 ? 10.469 12.000 -15.122 1.00 96.00 93 GLU A C 1
ATOM 749 O O . GLU A 1 93 ? 10.779 11.219 -14.219 1.00 96.00 93 GLU A O 1
ATOM 754 N N . GLU A 1 94 ? 11.362 12.539 -15.955 1.00 96.81 94 GLU A N 1
ATOM 755 C CA . GLU A 1 94 ? 12.807 12.413 -15.784 1.00 96.81 94 GLU A CA 1
ATOM 756 C C . GLU A 1 94 ? 13.292 13.620 -14.983 1.00 96.81 94 GLU A C 1
ATOM 758 O O . GLU A 1 94 ? 13.246 14.751 -15.468 1.00 96.81 94 GLU A O 1
ATOM 763 N N . VAL A 1 95 ? 13.779 13.383 -13.768 1.00 96.62 95 VAL A N 1
ATOM 764 C CA . VAL A 1 95 ? 14.363 14.420 -12.913 1.00 96.62 95 VAL A CA 1
ATOM 765 C C . VAL A 1 95 ? 15.803 14.030 -12.626 1.00 96.62 95 VAL A C 1
ATOM 767 O O . VAL A 1 95 ? 16.071 12.952 -12.104 1.00 96.62 95 VAL A O 1
ATOM 770 N N . ASN A 1 96 ? 16.750 14.887 -13.017 1.00 95.25 96 ASN A N 1
ATOM 771 C CA . ASN A 1 96 ? 18.191 14.628 -12.890 1.00 95.25 96 ASN A CA 1
ATOM 772 C C . ASN A 1 96 ? 18.621 13.259 -13.467 1.00 95.25 96 ASN A C 1
ATOM 774 O O . ASN A 1 96 ? 19.472 12.574 -12.903 1.00 95.25 96 ASN A O 1
ATOM 778 N N . GLY A 1 97 ? 18.018 12.854 -14.591 1.00 96.75 97 GLY A N 1
ATOM 779 C CA . GLY A 1 97 ? 18.317 11.589 -15.268 1.00 96.75 97 GLY A CA 1
ATOM 780 C C . GLY A 1 97 ? 17.666 10.345 -14.657 1.00 96.75 97 GLY A C 1
ATOM 781 O O . GLY A 1 97 ? 17.995 9.237 -15.082 1.00 96.75 97 GLY A O 1
ATOM 782 N N . CYS A 1 98 ? 16.774 10.497 -13.673 1.00 97.81 98 CYS A N 1
ATOM 783 C CA . CYS A 1 98 ? 16.121 9.385 -12.985 1.00 97.81 98 CYS A CA 1
ATOM 784 C C . CYS A 1 98 ? 14.590 9.467 -13.060 1.00 97.81 98 CYS A C 1
ATOM 786 O O . CYS A 1 98 ? 14.024 10.542 -13.254 1.00 97.81 98 CYS A O 1
ATOM 788 N N . LEU A 1 99 ? 13.919 8.321 -12.920 1.00 98.12 99 LEU A N 1
ATOM 789 C CA . LEU A 1 99 ? 12.460 8.217 -12.992 1.00 98.12 99 LEU A CA 1
ATOM 790 C C . LEU A 1 99 ? 11.806 8.647 -11.676 1.00 98.12 99 LEU A C 1
ATOM 792 O O . LEU A 1 99 ? 12.091 8.070 -10.628 1.00 98.12 99 LEU A O 1
ATOM 796 N N . HIS A 1 100 ? 10.862 9.579 -11.741 1.00 98.06 100 HIS A N 1
ATOM 797 C CA . HIS A 1 100 ? 10.025 9.972 -10.605 1.00 98.06 100 HIS A CA 1
ATOM 798 C C . HIS A 1 100 ? 8.546 9.815 -10.941 1.00 98.06 100 HIS A C 1
ATOM 800 O O . HIS A 1 100 ? 8.164 9.985 -12.099 1.00 98.06 100 HIS A O 1
ATOM 806 N N . PHE A 1 101 ? 7.718 9.491 -9.943 1.00 97.94 101 PHE A N 1
ATOM 807 C CA . PHE A 1 101 ? 6.274 9.338 -10.111 1.00 97.94 101 PHE A CA 1
ATOM 808 C C . PHE A 1 101 ? 5.504 10.396 -9.337 1.00 97.94 101 PHE A C 1
ATOM 810 O O . PHE A 1 101 ? 5.804 10.670 -8.180 1.00 97.94 101 PHE A O 1
ATOM 817 N N . TYR A 1 102 ? 4.434 10.892 -9.949 1.00 96.69 102 TYR A N 1
ATOM 818 C CA . TYR A 1 102 ? 3.600 11.943 -9.386 1.00 96.69 102 TYR A CA 1
ATOM 819 C C . TYR A 1 102 ? 2.111 11.608 -9.499 1.00 96.69 102 TYR A C 1
ATOM 821 O O . TYR A 1 102 ? 1.700 10.802 -10.338 1.00 96.69 102 TYR A O 1
ATOM 829 N N . ASP A 1 103 ? 1.286 12.239 -8.664 1.00 94.12 103 ASP A N 1
ATOM 830 C CA . ASP A 1 103 ? -0.152 12.351 -8.925 1.00 94.12 103 ASP A CA 1
ATOM 831 C C . ASP A 1 103 ? -0.475 13.560 -9.824 1.00 94.12 103 ASP A C 1
ATOM 833 O O . ASP A 1 103 ? 0.397 14.307 -10.273 1.00 94.12 103 ASP A O 1
ATOM 837 N N . GLU A 1 104 ? -1.763 13.787 -10.088 1.00 91.00 104 GLU A N 1
ATOM 838 C CA . GLU A 1 104 ? -2.212 14.908 -10.919 1.00 91.00 104 GLU A CA 1
ATOM 839 C C . GLU A 1 104 ? -1.946 16.294 -10.317 1.00 91.00 104 GLU A C 1
ATOM 841 O O . GLU A 1 104 ? -2.014 17.293 -11.032 1.00 91.00 104 GLU A O 1
ATOM 846 N N . ARG A 1 105 ? -1.666 16.358 -9.011 1.00 91.81 105 ARG A N 1
ATOM 847 C CA . ARG A 1 105 ? -1.375 17.583 -8.261 1.00 91.81 105 ARG A CA 1
ATOM 848 C C . ARG A 1 105 ? 0.129 17.839 -8.133 1.00 91.81 105 ARG A C 1
ATOM 850 O O . ARG A 1 105 ? 0.503 18.848 -7.541 1.00 91.81 105 ARG A O 1
ATOM 857 N N . GLY A 1 106 ? 0.970 16.957 -8.677 1.00 93.94 106 GLY A N 1
ATOM 858 C CA . GLY A 1 106 ? 2.425 17.033 -8.560 1.00 93.94 106 GLY A CA 1
ATOM 859 C C . GLY A 1 106 ? 2.966 16.514 -7.225 1.00 93.94 106 GLY A C 1
ATOM 860 O O . GLY A 1 106 ? 4.114 16.794 -6.893 1.00 93.94 106 GLY A O 1
ATOM 861 N N . THR A 1 107 ? 2.169 15.779 -6.441 1.00 95.06 107 THR A N 1
ATOM 862 C CA . THR A 1 107 ? 2.659 15.101 -5.232 1.00 95.06 107 THR A CA 1
ATOM 863 C C . THR A 1 107 ? 3.581 13.958 -5.642 1.00 95.06 107 THR A C 1
ATOM 865 O O . THR A 1 107 ? 3.176 13.134 -6.457 1.00 95.06 107 THR A O 1
ATOM 868 N N . ASP A 1 108 ? 4.785 13.896 -5.075 1.00 95.94 108 ASP A N 1
ATOM 869 C CA . ASP A 1 108 ? 5.771 12.841 -5.341 1.00 95.94 108 ASP A CA 1
ATOM 870 C C . ASP A 1 108 ? 5.419 11.523 -4.632 1.00 95.94 108 ASP A C 1
ATOM 872 O O . ASP A 1 108 ? 4.938 11.516 -3.494 1.00 95.94 108 ASP A O 1
ATOM 876 N N . TYR A 1 109 ? 5.682 10.405 -5.307 1.00 97.44 109 TYR A N 1
ATOM 877 C CA . TYR A 1 109 ? 5.451 9.048 -4.816 1.00 97.44 109 TYR A CA 1
ATOM 878 C C . TYR A 1 109 ? 6.731 8.208 -4.942 1.00 97.44 109 TYR A C 1
ATOM 880 O O . TYR A 1 109 ? 6.934 7.517 -5.948 1.00 97.44 109 TYR A O 1
ATOM 888 N N . PRO A 1 110 ? 7.602 8.263 -3.921 1.00 96.94 110 PRO A N 1
ATOM 889 C CA . PRO A 1 110 ? 8.913 7.635 -3.968 1.00 96.94 110 PRO A CA 1
ATOM 890 C C . PRO A 1 110 ? 8.834 6.109 -3.845 1.00 96.94 110 PRO A C 1
ATOM 892 O O . PRO A 1 110 ? 7.974 5.555 -3.151 1.00 96.94 110 PRO A O 1
ATOM 895 N N . TYR A 1 111 ? 9.792 5.437 -4.479 1.00 97.75 111 TYR A N 1
ATOM 896 C CA . TYR A 1 111 ? 9.966 3.986 -4.462 1.00 97.75 111 TYR A CA 1
ATOM 897 C C . TYR A 1 111 ? 11.419 3.621 -4.126 1.00 97.75 111 TYR A C 1
ATOM 899 O O . TYR A 1 111 ? 12.342 4.382 -4.410 1.00 97.75 111 TYR A O 1
ATOM 907 N N . SER A 1 112 ? 11.635 2.463 -3.504 1.00 96.69 112 SER A N 1
ATOM 908 C CA . SER A 1 112 ? 12.970 2.035 -3.043 1.00 96.69 112 SER A CA 1
ATOM 909 C C . SER A 1 112 ? 13.366 0.643 -3.513 1.00 96.69 112 SER A C 1
ATOM 911 O O . SER A 1 112 ? 14.511 0.225 -3.322 1.00 96.69 112 SER A O 1
ATOM 913 N N . ASN A 1 113 ? 12.450 -0.083 -4.151 1.00 97.62 113 ASN A N 1
ATOM 914 C CA . ASN A 1 113 ? 12.753 -1.370 -4.7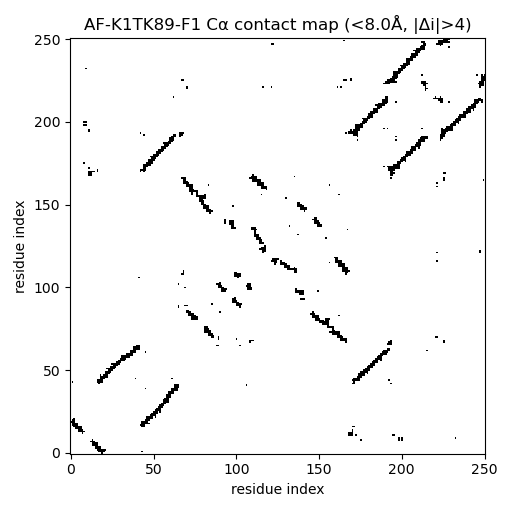44 1.00 97.62 113 ASN A CA 1
ATOM 915 C C . ASN A 1 113 ? 11.919 -1.645 -5.995 1.00 97.62 113 ASN A C 1
ATOM 917 O O . ASN A 1 113 ? 10.890 -1.008 -6.235 1.00 97.62 113 ASN A O 1
ATOM 921 N N . LEU A 1 114 ? 12.389 -2.602 -6.792 1.00 98.44 114 LEU A N 1
ATOM 922 C CA . LEU A 1 114 ? 11.651 -3.150 -7.923 1.00 98.44 114 LEU A CA 1
ATOM 923 C C . LEU A 1 114 ? 11.465 -4.654 -7.732 1.00 98.44 114 LEU A C 1
ATOM 925 O O . LEU A 1 114 ? 12.398 -5.326 -7.295 1.00 98.44 114 LEU A O 1
ATOM 929 N N . LEU A 1 115 ? 10.301 -5.185 -8.099 1.00 98.62 115 LEU A N 1
ATOM 930 C CA . LEU A 1 115 ? 10.048 -6.626 -8.102 1.00 98.62 115 LEU A CA 1
ATOM 931 C C . LEU A 1 115 ? 9.218 -7.025 -9.319 1.00 98.62 115 LEU A C 1
ATOM 933 O O . LEU A 1 115 ? 8.201 -6.401 -9.625 1.00 98.62 115 LEU A O 1
ATOM 937 N N . GLU A 1 116 ? 9.651 -8.082 -9.996 1.00 98.75 116 GLU A N 1
ATOM 938 C CA . GLU A 1 116 ? 8.938 -8.660 -11.129 1.00 98.75 116 GLU A CA 1
ATOM 939 C C . GLU A 1 116 ? 7.784 -9.558 -10.662 1.00 98.75 116 GLU A C 1
ATOM 941 O O . GLU A 1 116 ? 7.962 -10.427 -9.807 1.00 98.75 116 GLU A O 1
ATOM 946 N N . PHE A 1 117 ? 6.619 -9.393 -11.285 1.00 98.75 117 PHE A N 1
ATOM 947 C CA . PHE A 1 117 ? 5.445 -10.245 -11.127 1.00 98.75 117 PHE A CA 1
ATOM 948 C C . PHE A 1 117 ? 5.057 -10.899 -12.455 1.00 98.75 117 PHE A C 1
ATOM 950 O O . PHE A 1 117 ? 4.998 -10.239 -13.497 1.00 98.75 117 PHE A O 1
ATOM 957 N N . ASP A 1 118 ? 4.733 -12.190 -12.398 1.00 98.56 118 ASP A N 1
ATOM 958 C CA . ASP A 1 118 ? 4.167 -12.944 -13.515 1.00 98.56 118 ASP A CA 1
ATOM 959 C C . ASP A 1 118 ? 2.772 -12.394 -13.841 1.00 98.56 118 ASP A C 1
ATOM 961 O O . ASP A 1 118 ? 1.875 -12.393 -12.995 1.00 98.56 118 ASP A O 1
ATOM 965 N N . ALA A 1 119 ? 2.572 -11.905 -15.066 1.00 97.75 119 ALA A N 1
ATOM 966 C CA . ALA A 1 119 ? 1.317 -11.254 -15.442 1.00 97.75 119 ALA A CA 1
ATOM 967 C C . ALA A 1 119 ? 0.120 -12.219 -15.538 1.00 97.75 119 ALA A C 1
ATOM 969 O O . ALA A 1 119 ? -1.027 -11.778 -15.440 1.00 97.75 119 ALA A O 1
ATOM 970 N N . VAL A 1 120 ? 0.368 -13.518 -15.732 1.00 97.25 120 VAL A N 1
ATOM 971 C CA . VAL A 1 120 ? -0.672 -14.547 -15.864 1.00 97.25 120 VAL A CA 1
ATOM 972 C C . VAL A 1 120 ? -1.033 -15.111 -14.496 1.00 97.25 120 VAL A C 1
ATOM 974 O O . VAL A 1 120 ? -2.211 -15.165 -14.150 1.00 97.25 120 VAL A O 1
ATOM 977 N N . ARG A 1 121 ? -0.027 -15.519 -13.714 1.00 97.50 121 ARG A N 1
ATOM 978 C CA . ARG A 1 121 ? -0.219 -16.087 -12.370 1.00 97.50 121 ARG A CA 1
ATOM 979 C C . ARG A 1 121 ? -0.528 -15.032 -11.316 1.00 97.50 121 ARG A C 1
ATOM 981 O O . ARG A 1 121 ? -1.138 -15.360 -10.308 1.00 97.50 121 ARG A O 1
ATOM 988 N N . ARG A 1 122 ? -0.146 -13.779 -11.576 1.00 97.44 122 ARG A N 1
ATOM 989 C CA . ARG A 1 122 ? -0.327 -12.631 -10.680 1.00 97.44 122 ARG A CA 1
ATOM 990 C C . ARG A 1 122 ? 0.364 -12.819 -9.331 1.00 97.44 122 ARG A C 1
ATOM 992 O O . ARG A 1 122 ? -0.174 -12.467 -8.292 1.00 97.44 122 ARG A O 1
ATOM 999 N N . GLU A 1 123 ? 1.580 -13.341 -9.362 1.00 97.94 123 GLU A N 1
ATOM 1000 C CA . GLU A 1 123 ? 2.438 -13.581 -8.198 1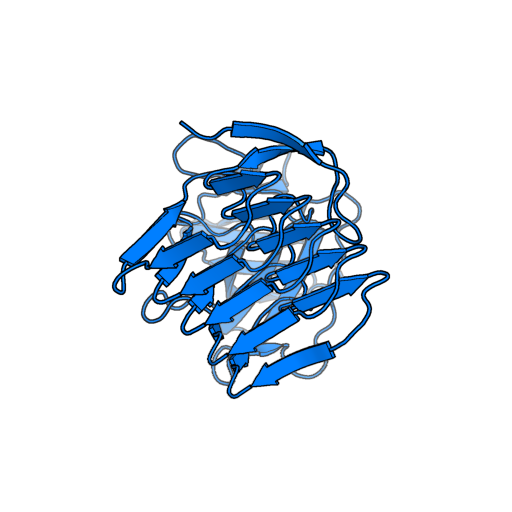.00 97.94 123 GLU A CA 1
ATOM 1001 C C . GLU A 1 123 ? 3.874 -13.132 -8.519 1.00 97.94 123 GLU A C 1
ATOM 1003 O O . GLU A 1 123 ? 4.180 -12.928 -9.703 1.00 97.94 123 GLU A O 1
ATOM 1008 N N . PRO A 1 124 ? 4.766 -12.958 -7.522 1.00 98.31 124 PRO A N 1
ATOM 1009 C CA . PRO A 1 124 ? 6.176 -12.706 -7.796 1.00 98.31 124 PRO A CA 1
ATOM 1010 C C . PRO A 1 124 ? 6.715 -13.741 -8.784 1.00 98.31 124 PRO A C 1
ATOM 1012 O O . PRO A 1 124 ? 6.511 -14.944 -8.607 1.00 98.31 124 PRO A O 1
ATOM 1015 N N . ALA A 1 125 ? 7.378 -13.281 -9.845 1.00 98.38 125 ALA A N 1
ATOM 1016 C CA . ALA A 1 125 ? 7.864 -14.185 -10.876 1.00 98.38 125 ALA A CA 1
ATOM 1017 C C . ALA A 1 125 ? 8.825 -15.223 -10.269 1.00 98.38 125 ALA A C 1
ATOM 1019 O O . ALA A 1 125 ? 9.551 -14.956 -9.309 1.00 98.38 125 ALA A O 1
ATOM 1020 N N . PHE A 1 126 ? 8.820 -16.442 -10.812 1.00 97.25 126 PHE A N 1
ATOM 1021 C CA . PHE A 1 126 ? 9.593 -17.547 -10.248 1.00 97.25 126 PHE A CA 1
ATOM 1022 C C . PHE A 1 126 ? 11.085 -17.194 -10.131 1.00 97.25 126 PHE A C 1
ATOM 1024 O O . PHE A 1 126 ? 11.749 -16.949 -11.137 1.00 97.25 126 PHE A O 1
ATOM 1031 N N . ARG A 1 127 ? 11.616 -17.228 -8.898 1.00 95.44 127 ARG A N 1
ATOM 1032 C CA . ARG A 1 127 ? 12.998 -16.837 -8.544 1.00 95.44 127 ARG A CA 1
ATOM 1033 C C . ARG A 1 127 ? 13.342 -15.365 -8.811 1.00 95.44 127 ARG A C 1
ATOM 1035 O O . ARG A 1 127 ? 14.523 -15.026 -8.874 1.00 95.44 127 ARG A O 1
ATOM 1042 N N . ALA A 1 128 ? 12.346 -14.495 -8.948 1.00 96.62 128 ALA A N 1
ATOM 1043 C CA . ALA A 1 128 ? 12.573 -13.064 -8.865 1.00 96.62 128 ALA A CA 1
ATOM 1044 C C . ALA A 1 128 ? 13.023 -12.686 -7.446 1.00 96.62 128 ALA A C 1
ATOM 1046 O O . ALA A 1 128 ? 12.653 -13.321 -6.456 1.00 96.62 128 ALA A O 1
ATOM 1047 N N . HIS A 1 129 ? 13.833 -11.638 -7.361 1.00 96.06 129 HIS A N 1
ATOM 1048 C CA . HIS A 1 129 ? 14.312 -11.055 -6.115 1.00 96.06 129 HIS A CA 1
ATOM 1049 C C . HIS A 1 129 ? 14.120 -9.541 -6.181 1.00 96.06 129 HIS A C 1
ATOM 1051 O O . HIS A 1 129 ? 14.114 -8.973 -7.275 1.00 96.06 129 HIS A O 1
ATOM 1057 N N . ASP A 1 130 ? 13.987 -8.885 -5.027 1.00 97.00 130 ASP A N 1
ATOM 1058 C CA . ASP A 1 130 ? 13.896 -7.429 -4.996 1.00 97.00 130 ASP A CA 1
ATOM 1059 C C . ASP A 1 130 ? 15.198 -6.778 -5.474 1.00 97.00 130 ASP A C 1
ATOM 1061 O O . ASP A 1 130 ? 16.299 -7.034 -4.974 1.00 97.00 130 ASP A O 1
ATOM 1065 N N . TYR A 1 131 ? 15.047 -5.848 -6.407 1.00 97.38 131 TYR A N 1
ATOM 1066 C CA . TYR A 1 131 ? 16.088 -4.925 -6.817 1.00 97.38 131 TYR A CA 1
ATOM 1067 C C . TYR A 1 131 ? 16.055 -3.695 -5.908 1.00 97.38 131 TYR A C 1
ATOM 1069 O O . TYR A 1 131 ? 15.384 -2.711 -6.208 1.00 97.38 131 TYR A O 1
ATOM 1077 N N . TRP A 1 132 ? 16.797 -3.731 -4.800 1.00 96.94 132 TRP A N 1
ATOM 1078 C CA . TRP A 1 132 ? 16.918 -2.596 -3.874 1.00 96.94 132 TRP A CA 1
ATOM 1079 C C . TRP A 1 132 ? 17.664 -1.413 -4.497 1.00 96.94 132 TRP A C 1
ATOM 1081 O O . TRP A 1 132 ? 18.753 -1.591 -5.046 1.00 96.94 132 TRP A O 1
ATOM 1091 N N . LEU A 1 133 ? 17.094 -0.214 -4.409 1.00 96.06 133 LEU A N 1
ATOM 1092 C CA . LEU A 1 133 ? 17.624 1.021 -4.985 1.00 96.06 133 LEU A CA 1
ATOM 1093 C C . LEU A 1 133 ? 18.179 1.903 -3.864 1.00 96.06 133 LEU A C 1
ATOM 1095 O O . LEU A 1 133 ? 17.425 2.601 -3.191 1.00 96.06 133 LEU A O 1
ATOM 1099 N N . ALA A 1 134 ? 19.498 1.865 -3.656 1.00 85.88 134 ALA A N 1
ATOM 1100 C CA . ALA A 1 134 ? 20.157 2.586 -2.560 1.00 85.88 134 ALA A CA 1
ATOM 1101 C C . ALA A 1 134 ? 19.887 4.102 -2.586 1.00 85.88 134 ALA A C 1
ATOM 1103 O O . ALA A 1 134 ? 19.680 4.703 -1.536 1.00 85.88 134 ALA A O 1
ATOM 1104 N N . ASP A 1 135 ? 19.820 4.690 -3.783 1.00 85.06 135 ASP A N 1
ATOM 1105 C CA . ASP A 1 135 ? 19.568 6.122 -3.980 1.00 85.06 135 ASP A CA 1
ATOM 1106 C C . ASP A 1 135 ? 18.068 6.478 -4.020 1.00 85.06 135 ASP A C 1
ATOM 1108 O O . ASP A 1 135 ? 17.712 7.635 -4.232 1.00 85.06 135 ASP A O 1
ATOM 1112 N N . GLY A 1 136 ? 17.167 5.498 -3.844 1.00 88.19 136 GLY A N 1
ATOM 1113 C CA . GLY A 1 136 ? 15.714 5.718 -3.873 1.00 88.19 136 GLY A CA 1
ATOM 1114 C C . GLY A 1 136 ? 15.165 6.144 -5.240 1.00 88.19 136 GLY A C 1
ATOM 1115 O O . GLY A 1 136 ? 14.115 6.777 -5.318 1.00 88.19 136 GLY A O 1
ATOM 1116 N N . THR A 1 137 ? 15.894 5.848 -6.316 1.00 94.62 137 THR A N 1
ATOM 1117 C CA . THR A 1 137 ? 15.500 6.138 -7.697 1.00 94.62 137 THR A CA 1
ATOM 1118 C C . THR A 1 137 ? 16.234 5.208 -8.669 1.00 94.62 137 THR A C 1
ATOM 1120 O O . THR A 1 137 ? 17.133 4.462 -8.267 1.00 94.62 137 THR A O 1
ATOM 1123 N N . ILE A 1 138 ? 15.859 5.226 -9.948 1.00 97.75 138 ILE A N 1
ATOM 1124 C CA . ILE A 1 138 ? 16.557 4.498 -11.015 1.00 97.75 138 ILE A CA 1
ATOM 1125 C C . ILE A 1 138 ? 16.815 5.415 -12.218 1.00 97.75 138 ILE A C 1
ATOM 1127 O O . ILE A 1 138 ? 15.901 6.145 -12.622 1.00 97.75 138 ILE A O 1
ATOM 1131 N N . PRO A 1 139 ? 18.018 5.378 -12.831 1.00 98.12 139 PRO A N 1
ATOM 1132 C CA . PRO A 1 139 ? 18.274 6.105 -14.065 1.00 98.12 139 PRO A CA 1
ATOM 1133 C C . PRO A 1 139 ? 17.283 5.696 -15.150 1.00 98.12 139 PRO A C 1
ATOM 1135 O O . PRO A 1 139 ? 17.033 4.503 -15.356 1.00 98.12 139 PRO A O 1
ATOM 1138 N N . ALA A 1 140 ? 16.730 6.677 -15.856 1.00 98.06 140 ALA A N 1
ATOM 1139 C CA . ALA A 1 140 ? 15.707 6.429 -16.856 1.00 98.06 140 ALA A CA 1
ATOM 1140 C C . ALA A 1 140 ? 15.702 7.484 -17.955 1.00 98.06 140 ALA A C 1
ATOM 1142 O O . ALA A 1 140 ? 16.139 8.612 -17.750 1.00 98.06 140 ALA A O 1
ATOM 1143 N N . ARG A 1 141 ? 15.182 7.106 -19.124 1.00 97.69 141 ARG A N 1
ATOM 1144 C CA . ARG A 1 141 ? 14.928 8.019 -20.243 1.00 97.69 141 ARG A CA 1
ATOM 1145 C C . ARG A 1 141 ? 13.606 7.693 -20.911 1.00 97.69 141 ARG A C 1
ATOM 1147 O O . ARG A 1 141 ? 13.235 6.522 -21.029 1.00 97.69 141 ARG A O 1
ATOM 1154 N N . ARG A 1 142 ? 12.923 8.726 -21.402 1.00 96.94 142 ARG A N 1
ATOM 1155 C CA . ARG A 1 142 ? 11.726 8.548 -22.227 1.00 96.94 142 ARG A CA 1
ATOM 1156 C C . ARG A 1 142 ? 12.114 8.053 -23.623 1.00 96.94 142 ARG A C 1
ATOM 1158 O O . ARG A 1 142 ? 12.959 8.653 -24.286 1.00 96.94 142 ARG A O 1
ATOM 1165 N N . CYS A 1 143 ? 11.479 6.980 -24.077 1.00 95.81 143 CYS A N 1
ATOM 1166 C CA . CYS A 1 143 ? 11.593 6.485 -25.445 1.00 95.81 143 CYS A CA 1
ATOM 1167 C C . CYS A 1 143 ? 10.617 7.227 -26.377 1.00 95.81 143 CYS A C 1
ATOM 1169 O O . CYS A 1 143 ? 9.605 7.776 -25.939 1.00 95.81 143 CYS A O 1
ATOM 1171 N N . GLY A 1 144 ? 10.915 7.242 -27.682 1.00 91.44 144 GLY A N 1
ATOM 1172 C CA . GLY A 1 144 ? 10.103 7.948 -28.687 1.00 91.44 144 GLY A CA 1
ATOM 1173 C C . GLY A 1 144 ? 8.690 7.382 -28.884 1.00 91.44 144 GLY A C 1
ATOM 1174 O O . GLY A 1 144 ? 7.820 8.074 -29.400 1.00 91.44 144 GLY A O 1
ATOM 1175 N N . ASP A 1 145 ? 8.452 6.148 -28.444 1.00 90.81 145 ASP A N 1
ATOM 1176 C CA . ASP A 1 145 ? 7.153 5.465 -28.432 1.00 90.81 145 ASP A CA 1
ATOM 1177 C C . ASP A 1 145 ? 6.331 5.745 -27.158 1.00 90.81 145 ASP A C 1
ATOM 1179 O O . ASP A 1 145 ? 5.229 5.224 -26.995 1.00 90.81 145 ASP A O 1
ATOM 1183 N N . GLY A 1 146 ? 6.857 6.567 -26.245 1.00 92.56 146 GLY A N 1
ATOM 1184 C CA . GLY A 1 146 ? 6.220 6.901 -24.979 1.00 92.56 146 GLY A CA 1
ATOM 1185 C C . GLY A 1 146 ? 6.520 5.929 -23.836 1.00 92.56 146 GLY A C 1
ATOM 1186 O O . GLY A 1 146 ? 6.098 6.224 -22.715 1.00 92.56 146 GLY A O 1
ATOM 1187 N N . ASN A 1 147 ? 7.269 4.846 -24.056 1.00 97.25 147 ASN A N 1
ATOM 1188 C CA . ASN A 1 147 ? 7.760 3.980 -22.981 1.00 97.25 147 ASN A CA 1
ATOM 1189 C C . ASN A 1 147 ? 8.906 4.644 -22.202 1.00 97.25 147 ASN A C 1
ATOM 1191 O O . ASN A 1 147 ? 9.442 5.683 -22.595 1.00 97.25 147 ASN A O 1
ATOM 1195 N N . TRP A 1 148 ? 9.290 4.032 -21.086 1.00 98.38 148 TRP A N 1
ATOM 1196 C CA . TRP A 1 148 ? 10.445 4.436 -20.291 1.00 98.38 148 TRP A CA 1
ATOM 1197 C C . TRP A 1 148 ? 11.494 3.344 -20.296 1.00 98.38 148 TRP A C 1
ATOM 1199 O O . TRP A 1 148 ? 11.207 2.224 -19.880 1.00 98.38 148 TRP A O 1
ATOM 1209 N N . ARG A 1 149 ? 12.720 3.669 -20.709 1.00 98.56 149 ARG A N 1
ATOM 1210 C CA . ARG A 1 149 ? 13.856 2.770 -20.520 1.00 98.56 149 ARG A CA 1
ATOM 1211 C C . ARG A 1 149 ? 14.520 3.075 -19.185 1.00 98.56 149 ARG A C 1
ATOM 1213 O O . ARG A 1 149 ? 15.029 4.178 -19.009 1.00 98.56 149 ARG A O 1
ATOM 1220 N N . ILE A 1 150 ? 14.506 2.109 -18.272 1.00 98.56 150 ILE A N 1
ATOM 1221 C CA . ILE A 1 150 ? 15.181 2.154 -16.970 1.00 98.56 150 ILE A CA 1
ATOM 1222 C C . ILE A 1 150 ? 16.481 1.351 -17.030 1.00 98.56 150 ILE A C 1
ATOM 1224 O O . ILE A 1 150 ? 16.551 0.338 -17.731 1.00 98.56 150 ILE A O 1
ATOM 1228 N N . TYR A 1 151 ? 17.506 1.791 -16.302 1.00 98.00 151 TYR A N 1
ATOM 1229 C CA . TYR A 1 151 ? 18.852 1.227 -16.395 1.00 98.00 151 TYR A CA 1
ATOM 1230 C C . TYR A 1 151 ? 19.372 0.774 -15.037 1.00 98.00 151 TYR A C 1
ATOM 1232 O O . TYR A 1 151 ? 19.408 1.548 -14.082 1.00 98.00 151 TYR A O 1
ATOM 1240 N N . ARG A 1 152 ? 19.834 -0.475 -14.976 1.00 96.81 152 ARG A N 1
ATOM 1241 C CA . ARG A 1 152 ? 20.542 -1.046 -13.830 1.00 96.81 152 ARG A CA 1
ATOM 1242 C C . ARG A 1 152 ? 21.277 -2.325 -14.277 1.00 96.81 152 ARG A C 1
ATOM 1244 O O . ARG A 1 152 ? 20.630 -3.176 -14.879 1.00 96.81 152 ARG A O 1
ATOM 1251 N N . PRO A 1 153 ? 22.587 -2.502 -13.998 1.00 95.75 153 PRO A N 1
ATOM 1252 C CA . PRO A 1 153 ? 23.404 -3.565 -14.609 1.00 95.75 153 PRO A CA 1
ATOM 1253 C C . PRO A 1 153 ? 22.895 -5.008 -14.441 1.00 95.75 153 PRO A C 1
ATOM 1255 O O . PRO A 1 153 ? 23.069 -5.829 -15.336 1.00 95.75 153 PRO A O 1
ATOM 1258 N N . ASP A 1 154 ? 22.278 -5.325 -13.305 1.00 94.88 154 ASP A N 1
ATOM 1259 C CA . ASP A 1 154 ? 21.748 -6.645 -12.935 1.00 94.88 154 ASP A CA 1
ATOM 1260 C C . ASP A 1 154 ? 20.239 -6.805 -13.205 1.00 94.88 154 ASP A C 1
ATOM 1262 O O . ASP A 1 154 ? 19.668 -7.862 -12.918 1.00 94.88 154 ASP A O 1
ATOM 1266 N N . LEU A 1 155 ? 19.586 -5.776 -13.751 1.00 95.94 155 LEU A N 1
ATOM 1267 C CA . LEU A 1 155 ? 18.140 -5.739 -13.937 1.00 95.94 155 LEU A CA 1
ATOM 1268 C C . LEU A 1 155 ? 17.685 -6.715 -15.024 1.00 95.94 155 LEU A C 1
ATOM 1270 O O . LEU A 1 155 ? 18.164 -6.672 -16.157 1.00 95.94 155 LEU A O 1
ATOM 1274 N N . LYS A 1 156 ? 16.733 -7.581 -14.672 1.00 95.94 156 LYS A N 1
ATOM 1275 C CA . LYS A 1 156 ? 16.137 -8.582 -15.559 1.00 95.94 156 LYS A CA 1
ATOM 1276 C C . LYS A 1 156 ? 14.650 -8.717 -15.255 1.00 95.94 156 LYS A C 1
ATOM 1278 O O . LYS A 1 156 ? 14.240 -8.603 -14.106 1.00 95.94 156 LYS A O 1
ATOM 1283 N N . ALA A 1 157 ? 13.871 -8.959 -16.301 1.00 97.81 157 ALA A N 1
ATOM 1284 C CA . ALA A 1 157 ? 12.470 -9.348 -16.229 1.00 97.81 157 ALA A CA 1
ATOM 1285 C C . ALA A 1 157 ? 12.041 -9.948 -17.575 1.00 97.81 157 ALA A C 1
ATOM 1287 O O . ALA A 1 157 ? 12.640 -9.650 -18.614 1.00 97.81 157 ALA A O 1
ATOM 1288 N N . ALA A 1 158 ? 11.001 -10.773 -17.576 1.00 98.25 158 ALA A N 1
ATOM 1289 C CA . ALA A 1 158 ? 10.380 -11.282 -18.786 1.00 98.25 158 ALA A CA 1
ATOM 1290 C C . ALA A 1 158 ? 9.510 -10.208 -19.457 1.00 98.25 158 ALA A C 1
ATOM 1292 O O . ALA A 1 158 ? 8.787 -9.450 -18.810 1.00 98.25 158 ALA A O 1
ATOM 1293 N N . ILE A 1 159 ? 9.541 -10.166 -20.788 1.00 98.56 159 ILE A N 1
ATOM 1294 C CA . ILE A 1 159 ? 8.650 -9.303 -21.570 1.00 98.56 159 ILE A CA 1
ATOM 1295 C C . ILE A 1 159 ? 7.200 -9.754 -21.353 1.00 98.56 159 ILE A C 1
ATOM 1297 O O . ILE A 1 159 ? 6.894 -10.941 -21.443 1.00 98.56 159 ILE A O 1
ATOM 1301 N N . GLY A 1 160 ? 6.309 -8.799 -21.088 1.00 98.50 160 GLY A N 1
ATOM 1302 C CA . GLY A 1 160 ? 4.901 -9.032 -20.769 1.00 98.50 160 GLY A CA 1
ATOM 1303 C C . GLY A 1 160 ? 4.601 -9.126 -19.271 1.00 98.50 160 GLY A C 1
ATOM 1304 O O . GLY A 1 160 ? 3.445 -8.940 -18.896 1.00 98.50 160 GLY A O 1
ATOM 1305 N N . ASN A 1 161 ? 5.614 -9.335 -18.423 1.00 98.69 161 ASN A N 1
ATOM 1306 C CA . ASN A 1 161 ? 5.450 -9.301 -16.971 1.00 98.69 161 ASN A CA 1
ATOM 1307 C C . ASN A 1 161 ? 5.287 -7.874 -16.440 1.00 98.69 161 ASN A C 1
ATOM 1309 O O . ASN A 1 161 ? 5.523 -6.884 -17.142 1.00 98.69 161 ASN A O 1
ATOM 1313 N N . VAL A 1 162 ? 4.858 -7.776 -15.182 1.00 98.69 162 VAL A N 1
ATOM 1314 C CA . VAL A 1 162 ? 4.676 -6.502 -14.486 1.00 98.69 162 VAL A CA 1
ATOM 1315 C C . VAL A 1 162 ? 5.896 -6.234 -13.617 1.00 98.69 162 VAL A C 1
ATOM 1317 O O . VAL A 1 162 ? 6.243 -7.037 -12.758 1.00 98.69 162 VAL A O 1
ATOM 1320 N N . MET A 1 163 ? 6.536 -5.088 -13.817 1.00 98.75 163 MET A N 1
ATOM 1321 C CA . MET A 1 163 ? 7.528 -4.557 -12.894 1.00 98.75 163 MET A CA 1
ATOM 1322 C C . MET A 1 163 ? 6.830 -3.647 -11.883 1.00 98.75 163 MET A C 1
ATOM 1324 O O . MET A 1 163 ? 6.241 -2.627 -12.253 1.00 98.75 163 MET A O 1
ATOM 1328 N N . VAL A 1 164 ? 6.895 -4.019 -10.608 1.00 98.69 164 VAL A N 1
ATOM 1329 C CA . VAL A 1 164 ? 6.335 -3.252 -9.492 1.00 98.69 164 VAL A CA 1
ATOM 1330 C C . VAL A 1 164 ? 7.425 -2.381 -8.883 1.00 98.69 164 VAL A C 1
ATOM 1332 O O . VAL A 1 164 ? 8.480 -2.886 -8.518 1.00 98.69 164 VAL A O 1
ATOM 1335 N N . PHE A 1 165 ? 7.139 -1.092 -8.720 1.00 98.56 165 PHE A N 1
ATOM 1336 C CA . PHE A 1 165 ? 7.984 -0.097 -8.063 1.00 98.56 165 PHE A CA 1
ATOM 1337 C C . PHE A 1 165 ? 7.457 0.098 -6.638 1.00 98.56 165 PHE A C 1
ATOM 1339 O O . PHE A 1 165 ? 6.462 0.799 -6.432 1.00 98.56 165 PHE A O 1
ATOM 1346 N N . GLY A 1 166 ? 8.064 -0.588 -5.667 1.00 98.06 166 GLY A N 1
ATOM 1347 C CA . GLY A 1 166 ? 7.572 -0.644 -4.291 1.00 98.06 166 GLY A CA 1
ATOM 1348 C C . GLY A 1 166 ? 7.796 0.663 -3.536 1.00 98.06 166 GLY A C 1
ATOM 1349 O O . GLY A 1 166 ? 8.889 1.228 -3.574 1.00 98.06 166 GLY A O 1
ATOM 1350 N N . ALA A 1 167 ? 6.753 1.137 -2.848 1.00 97.50 167 ALA A N 1
ATOM 1351 C CA . ALA A 1 167 ? 6.771 2.399 -2.112 1.00 97.50 167 ALA A CA 1
ATOM 1352 C C . ALA A 1 167 ? 7.888 2.436 -1.052 1.00 97.50 167 ALA A C 1
ATOM 1354 O O . ALA A 1 167 ? 8.074 1.477 -0.305 1.00 97.50 167 ALA A O 1
ATOM 1355 N N . THR A 1 168 ? 8.593 3.566 -0.946 1.00 95.31 168 THR A N 1
ATOM 1356 C CA . THR A 1 168 ? 9.760 3.702 -0.051 1.00 95.31 168 THR A CA 1
ATOM 1357 C C . THR A 1 168 ? 9.418 3.605 1.433 1.00 95.31 168 THR A C 1
ATOM 1359 O O . THR A 1 168 ? 10.259 3.207 2.238 1.00 95.31 168 THR A O 1
ATOM 1362 N N . ALA A 1 169 ? 8.211 4.018 1.820 1.00 94.81 169 ALA A N 1
ATOM 1363 C CA . ALA A 1 169 ? 7.845 4.209 3.215 1.00 94.81 169 ALA A CA 1
ATOM 1364 C C . ALA A 1 169 ? 6.430 3.710 3.517 1.00 94.81 169 ALA A C 1
ATOM 1366 O O . ALA A 1 169 ? 5.538 3.728 2.670 1.00 94.81 169 ALA A O 1
ATOM 1367 N N . ARG A 1 170 ? 6.223 3.315 4.775 1.00 97.69 170 ARG A N 1
ATOM 1368 C CA . ARG A 1 170 ? 4.953 2.813 5.310 1.00 97.69 170 ARG A CA 1
ATOM 1369 C C . ARG A 1 170 ? 4.247 3.949 6.058 1.00 97.69 170 ARG A C 1
ATOM 1371 O O . ARG A 1 170 ? 4.208 3.976 7.286 1.00 97.69 170 ARG A O 1
ATOM 1378 N N . LEU A 1 171 ? 3.809 4.968 5.319 1.00 96.75 171 LEU A N 1
ATOM 1379 C CA . LEU A 1 171 ? 3.318 6.236 5.869 1.00 96.75 171 LEU A CA 1
ATOM 1380 C C . LEU A 1 171 ? 1.850 6.204 6.311 1.00 96.75 171 LEU A C 1
ATOM 1382 O O . LEU A 1 171 ? 1.505 6.893 7.271 1.00 96.75 171 LEU A O 1
ATOM 1386 N N . ASN A 1 172 ? 0.997 5.450 5.626 1.00 97.69 172 ASN A N 1
ATOM 1387 C CA . ASN A 1 172 ? -0.457 5.496 5.758 1.00 97.69 172 ASN A CA 1
ATOM 1388 C C . ASN A 1 172 ? -1.040 4.077 5.840 1.00 97.69 172 ASN A C 1
ATOM 1390 O O . ASN A 1 172 ? -1.574 3.591 4.842 1.00 97.69 172 ASN A O 1
ATOM 1394 N N . PRO A 1 173 ? -0.921 3.398 6.996 1.00 98.25 173 PRO A N 1
ATOM 1395 C CA . PRO A 1 173 ? -1.581 2.113 7.210 1.00 98.25 173 PRO A CA 1
ATOM 1396 C C . PRO A 1 173 ? -3.109 2.247 7.136 1.00 98.25 173 PRO A C 1
ATOM 1398 O O . PRO A 1 173 ? -3.650 3.318 7.425 1.00 98.25 173 PRO A O 1
ATOM 1401 N N . GLY A 1 174 ? -3.797 1.161 6.771 1.00 98.62 174 GLY A N 1
ATOM 1402 C CA . GLY A 1 174 ? -5.258 1.126 6.626 1.00 98.62 174 GLY A CA 1
ATOM 1403 C C . GLY A 1 174 ? -5.991 1.312 7.959 1.00 98.62 174 GLY A C 1
ATOM 1404 O O . GLY A 1 174 ? -6.799 2.229 8.119 1.00 98.62 174 GLY A O 1
ATOM 1405 N N . PHE A 1 175 ? -5.652 0.472 8.935 1.00 98.88 175 PHE A N 1
ATOM 1406 C CA . PHE A 1 175 ? -6.164 0.505 10.300 1.00 98.88 175 PHE A CA 1
ATOM 1407 C C . PHE A 1 175 ? -5.001 0.504 11.284 1.00 98.88 175 PHE A C 1
ATOM 1409 O O . PHE A 1 175 ? -4.238 -0.458 11.357 1.00 98.88 175 PHE A O 1
ATOM 1416 N N . THR A 1 176 ? -4.883 1.572 12.068 1.00 98.81 176 THR A N 1
ATOM 1417 C CA . THR A 1 176 ? -3.984 1.619 13.227 1.00 98.81 176 THR A CA 1
ATOM 1418 C C . THR A 1 176 ? -4.792 1.382 14.490 1.00 98.81 176 THR A C 1
ATOM 1420 O O . THR A 1 176 ? -5.665 2.182 14.803 1.00 98.81 176 THR A O 1
ATOM 1423 N N . ILE A 1 177 ? -4.500 0.310 15.222 1.00 98.88 177 ILE A N 1
ATOM 1424 C CA . ILE A 1 177 ? -5.141 -0.019 16.499 1.00 98.88 177 ILE A CA 1
ATOM 1425 C C . ILE A 1 177 ? -4.082 0.103 17.595 1.00 98.88 177 ILE A C 1
ATOM 1427 O O . ILE A 1 177 ? -3.119 -0.660 17.608 1.00 98.88 177 ILE A O 1
ATOM 1431 N N . ALA A 1 178 ? -4.220 1.056 18.512 1.00 98.81 178 ALA A N 1
ATOM 1432 C CA . ALA A 1 178 ? -3.250 1.262 19.584 1.00 98.81 178 ALA A CA 1
ATOM 1433 C C . ALA A 1 178 ? -3.924 1.314 20.952 1.00 98.81 178 ALA A C 1
ATOM 1435 O O . ALA A 1 178 ? -4.965 1.948 21.115 1.00 98.81 178 ALA A O 1
ATOM 1436 N N . ASP A 1 179 ? -3.322 0.645 21.937 1.00 98.81 179 ASP A N 1
ATOM 1437 C CA . ASP A 1 179 ? -3.738 0.721 23.344 1.00 98.81 179 ASP A CA 1
ATOM 1438 C C . ASP A 1 179 ? -5.254 0.476 23.540 1.00 98.81 179 ASP A C 1
ATOM 1440 O O . ASP A 1 179 ? -5.902 1.096 24.380 1.00 98.81 179 ASP A O 1
ATOM 1444 N N . SER A 1 180 ? -5.833 -0.412 22.720 1.00 98.88 180 SER A N 1
ATOM 1445 C CA . SER A 1 180 ? -7.281 -0.628 22.606 1.00 98.88 180 SER A CA 1
ATOM 1446 C C . SER A 1 180 ? -7.680 -2.072 22.920 1.00 98.88 180 SER A C 1
ATOM 1448 O O . SER A 1 180 ? -6.860 -2.996 22.885 1.00 98.88 180 SER A O 1
ATOM 1450 N N . ARG A 1 181 ? -8.960 -2.289 23.232 1.00 98.88 181 ARG A N 1
ATOM 1451 C CA . ARG A 1 181 ? -9.503 -3.609 23.579 1.00 98.88 181 ARG A CA 1
ATOM 1452 C C . ARG A 1 181 ? -10.821 -3.906 22.878 1.00 98.88 181 ARG A C 1
ATOM 1454 O O . ARG A 1 181 ? -11.748 -3.116 22.980 1.00 98.88 181 ARG A O 1
ATOM 1461 N N . GLY A 1 182 ? -10.967 -5.099 22.306 1.00 98.81 182 GLY A N 1
ATOM 1462 C CA . GLY A 1 182 ? -12.236 -5.511 21.703 1.00 98.81 182 GLY A CA 1
ATOM 1463 C C . GLY A 1 182 ? -12.488 -4.733 20.421 1.00 98.81 182 GLY A C 1
ATOM 1464 O O . GLY A 1 182 ? -13.381 -3.896 20.395 1.00 98.81 182 GLY A O 1
ATOM 1465 N N . VAL A 1 183 ? -11.662 -4.951 19.400 1.00 98.94 183 VAL A N 1
ATOM 1466 C CA . VAL A 1 183 ? -11.823 -4.301 18.091 1.00 98.94 183 VAL A CA 1
ATOM 1467 C C . VAL A 1 183 ? -12.180 -5.359 17.059 1.00 98.94 183 VAL A C 1
ATOM 1469 O O . VAL A 1 183 ? -11.411 -6.302 16.860 1.00 98.94 183 VAL A O 1
ATOM 1472 N N . THR A 1 184 ? -13.320 -5.179 16.401 1.00 98.94 184 THR A N 1
ATOM 1473 C CA . THR A 1 184 ? -13.810 -6.060 15.342 1.00 98.94 184 THR A CA 1
ATOM 1474 C C . THR A 1 184 ? -13.868 -5.299 14.024 1.00 98.94 184 THR A C 1
ATOM 1476 O O . THR A 1 184 ? -14.529 -4.266 13.930 1.00 98.94 184 THR A O 1
ATOM 1479 N N . LEU A 1 185 ? -13.186 -5.815 13.001 1.00 98.94 185 LEU A N 1
ATOM 1480 C CA . LEU A 1 185 ? -13.342 -5.381 11.613 1.00 98.94 185 LEU A CA 1
ATOM 1481 C C . LEU A 1 185 ? -14.062 -6.496 10.856 1.00 98.94 185 LEU A C 1
ATOM 1483 O O . LEU A 1 185 ? -13.521 -7.598 10.736 1.00 98.94 185 LEU A O 1
ATOM 1487 N N . ARG A 1 186 ? -15.276 -6.233 10.375 1.00 98.88 186 ARG A N 1
ATOM 1488 C CA . ARG A 1 186 ? -16.148 -7.261 9.794 1.00 98.88 186 ARG A CA 1
ATOM 1489 C C . ARG A 1 186 ? -16.636 -6.854 8.407 1.00 98.88 186 ARG A C 1
ATOM 1491 O O . ARG A 1 186 ? -17.064 -5.729 8.228 1.00 98.88 186 ARG A O 1
ATOM 1498 N N . ASP A 1 187 ? -16.581 -7.740 7.417 1.00 98.88 187 ASP A N 1
ATOM 1499 C CA . ASP A 1 187 ? -17.039 -7.430 6.048 1.00 98.88 187 ASP A CA 1
ATOM 1500 C C . ASP A 1 187 ? -16.347 -6.175 5.450 1.00 98.88 187 ASP A C 1
ATOM 1502 O O . ASP A 1 187 ? -16.960 -5.332 4.792 1.00 98.88 187 ASP A O 1
ATOM 1506 N N . VAL A 1 188 ? -15.040 -6.035 5.709 1.00 98.88 188 VAL A N 1
ATOM 1507 C CA . VAL A 1 188 ? -14.210 -4.910 5.246 1.00 98.88 188 VAL A CA 1
ATOM 1508 C C . VAL A 1 188 ? -13.351 -5.329 4.057 1.00 98.88 188 VAL A C 1
ATOM 1510 O O . VAL A 1 188 ? -12.574 -6.278 4.161 1.00 98.88 188 VAL A O 1
ATOM 1513 N N . ALA A 1 189 ? -13.403 -4.576 2.957 1.00 98.88 189 ALA A N 1
ATOM 1514 C CA . ALA A 1 189 ? -12.455 -4.721 1.852 1.00 98.88 189 ALA A CA 1
ATOM 1515 C C . ALA A 1 189 ? -11.420 -3.586 1.862 1.00 98.88 189 ALA A C 1
ATOM 1517 O O . ALA A 1 189 ? -11.764 -2.416 1.712 1.00 98.88 189 ALA A O 1
ATOM 1518 N N . LEU A 1 190 ? -10.141 -3.914 2.002 1.00 98.88 190 LEU A N 1
ATOM 1519 C CA . LEU A 1 190 ? -9.037 -2.967 1.916 1.00 98.88 190 LEU A CA 1
ATOM 1520 C C . LEU A 1 190 ? -8.267 -3.204 0.618 1.00 98.88 190 LEU A C 1
ATOM 1522 O O . LEU A 1 190 ? -7.463 -4.129 0.517 1.00 98.88 190 LEU A O 1
ATOM 1526 N N . TYR A 1 191 ? -8.516 -2.357 -0.377 1.00 98.88 191 TYR A N 1
ATOM 1527 C CA . TYR A 1 191 ? -7.918 -2.505 -1.698 1.00 98.88 191 TYR A CA 1
ATOM 1528 C C . TYR A 1 191 ? -6.552 -1.856 -1.838 1.00 98.88 191 TYR A C 1
ATOM 1530 O O . TYR A 1 191 ? -5.767 -2.271 -2.689 1.00 98.88 191 TYR A O 1
ATOM 1538 N N . HIS A 1 192 ? -6.283 -0.822 -1.041 1.00 98.75 192 HIS A N 1
ATOM 1539 C CA . HIS A 1 192 ? -4.991 -0.163 -1.035 1.00 98.75 192 HIS A CA 1
ATOM 1540 C C . HIS A 1 192 ? -4.735 0.601 0.268 1.00 98.75 192 HIS A C 1
ATOM 1542 O O . HIS A 1 192 ? -5.666 1.141 0.860 1.00 98.75 192 HIS A O 1
ATOM 1548 N N . CYS A 1 193 ? -3.469 0.680 0.685 1.00 98.62 193 CYS A N 1
ATOM 1549 C CA . CYS A 1 193 ? -2.945 1.617 1.679 1.00 98.62 193 CYS A CA 1
ATOM 1550 C C . CYS A 1 193 ? -1.414 1.711 1.563 1.00 98.62 193 CYS A C 1
ATOM 1552 O O . CYS A 1 193 ? -0.758 0.806 1.041 1.00 98.62 193 CYS A O 1
ATOM 1554 N N . GLY A 1 194 ? -0.848 2.814 2.054 1.00 97.94 194 GLY A N 1
ATOM 1555 C CA . GLY A 1 194 ? 0.582 3.126 1.981 1.00 97.94 194 GLY A CA 1
ATOM 1556 C C . GLY A 1 194 ? 1.330 2.618 3.200 1.00 97.94 194 GLY A C 1
ATOM 1557 O O . GLY A 1 194 ? 1.884 3.408 3.958 1.00 97.94 194 GLY A O 1
ATOM 1558 N N . GLY A 1 195 ? 1.284 1.316 3.445 1.00 98.25 195 GLY A N 1
ATOM 1559 C CA . GLY A 1 195 ? 1.809 0.669 4.639 1.00 98.25 195 GLY A CA 1
ATOM 1560 C C . GLY A 1 195 ? 1.071 -0.634 4.900 1.00 98.25 195 GLY A C 1
ATOM 1561 O O . GLY A 1 195 ? 0.564 -1.254 3.965 1.00 98.25 195 GLY A O 1
ATOM 1562 N N . MET A 1 196 ? 1.019 -1.034 6.169 1.00 98.81 196 MET A N 1
ATOM 1563 C CA . MET A 1 196 ? 0.309 -2.247 6.575 1.00 98.81 196 MET A CA 1
ATOM 1564 C C . MET A 1 196 ? -1.209 -2.065 6.542 1.00 98.81 196 MET A C 1
ATOM 1566 O O . MET A 1 196 ? -1.718 -0.968 6.784 1.00 98.81 196 MET A O 1
ATOM 1570 N N . GLY A 1 197 ? -1.934 -3.155 6.305 1.00 98.81 197 GLY A N 1
ATOM 1571 C CA . GLY A 1 197 ? -3.387 -3.137 6.216 1.00 98.81 197 GLY A CA 1
ATOM 1572 C C . GLY A 1 197 ? -4.029 -2.912 7.577 1.00 98.81 197 GLY A C 1
ATOM 1573 O O . GLY A 1 197 ? -4.660 -1.882 7.807 1.00 98.81 197 GLY A O 1
ATOM 1574 N N . VAL A 1 198 ? -3.800 -3.843 8.502 1.00 98.88 198 VAL A N 1
ATOM 1575 C CA . VAL A 1 198 ? -4.149 -3.710 9.923 1.00 98.88 198 VAL A CA 1
ATOM 1576 C C . VAL A 1 198 ? -2.878 -3.801 10.753 1.00 98.88 198 VAL A C 1
ATOM 1578 O O . VAL A 1 198 ? -2.245 -4.848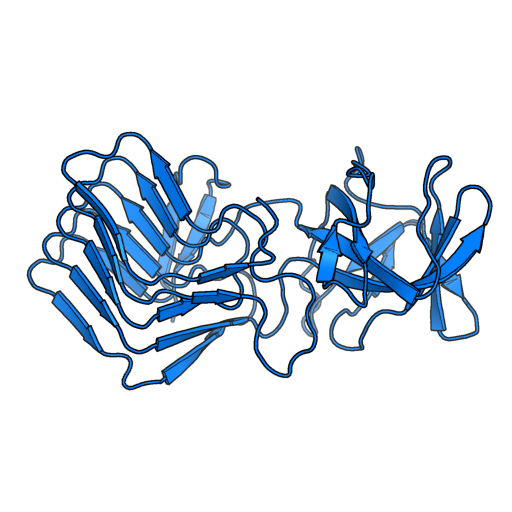 10.786 1.00 98.88 198 VAL A O 1
ATOM 1581 N N . ILE A 1 199 ? -2.514 -2.735 11.458 1.00 98.88 199 ILE A N 1
ATOM 1582 C CA . ILE A 1 199 ? -1.422 -2.739 12.434 1.00 98.88 199 ILE A CA 1
ATOM 1583 C C . ILE A 1 199 ? -1.993 -2.498 13.825 1.00 98.88 199 ILE A C 1
ATOM 1585 O O . ILE A 1 199 ? -2.526 -1.428 14.122 1.00 98.88 199 ILE A O 1
ATOM 1589 N N . ALA A 1 200 ? -1.860 -3.498 14.691 1.00 98.88 200 ALA A N 1
ATOM 1590 C CA . ALA A 1 200 ? -2.243 -3.403 16.088 1.00 98.88 200 ALA A CA 1
ATOM 1591 C C . ALA A 1 200 ? -1.017 -3.368 17.002 1.00 98.88 200 ALA A C 1
ATOM 1593 O O . ALA A 1 200 ? -0.106 -4.183 16.869 1.00 98.88 200 ALA A O 1
ATOM 1594 N N . GLN A 1 201 ? -1.010 -2.456 17.971 1.00 98.88 201 GLN A N 1
ATOM 1595 C CA . GLN A 1 201 ? 0.045 -2.332 18.971 1.00 98.88 201 GLN A CA 1
ATOM 1596 C C . GLN A 1 201 ? -0.531 -2.196 20.381 1.00 98.88 201 GLN A C 1
ATOM 1598 O O . GLN A 1 201 ? -1.485 -1.447 20.597 1.00 98.88 201 GLN A O 1
ATOM 1603 N N . ARG A 1 202 ? 0.045 -2.921 21.350 1.00 98.81 202 ARG A N 1
ATOM 1604 C CA . ARG A 1 202 ? -0.333 -2.853 22.782 1.00 98.81 202 ARG A CA 1
ATOM 1605 C C . ARG A 1 202 ? -1.843 -2.997 23.021 1.00 98.81 202 ARG A C 1
ATOM 1607 O O . ARG A 1 202 ? -2.413 -2.376 23.910 1.00 98.81 202 ARG A O 1
ATOM 1614 N N . SER A 1 203 ? -2.494 -3.800 22.188 1.00 98.88 203 SER A N 1
ATOM 1615 C CA . SER A 1 203 ? -3.948 -3.942 22.145 1.00 98.88 203 SER A CA 1
ATOM 1616 C C . SER A 1 203 ? -4.357 -5.380 22.445 1.00 98.88 203 SER A C 1
ATOM 1618 O O . SER A 1 203 ? -3.517 -6.276 22.533 1.00 98.88 203 SER A O 1
ATOM 1620 N N . ARG A 1 204 ? -5.645 -5.638 22.651 1.00 98.81 204 ARG A N 1
ATOM 1621 C CA . ARG A 1 204 ? -6.119 -6.991 22.966 1.00 98.81 204 ARG A CA 1
ATOM 1622 C C . ARG A 1 204 ? -7.508 -7.279 22.433 1.00 98.81 204 ARG A C 1
ATOM 1624 O O . ARG A 1 204 ? -8.302 -6.361 22.270 1.00 98.81 204 ARG A O 1
ATOM 1631 N N . ASP A 1 205 ? -7.811 -8.563 22.268 1.00 98.88 205 ASP A N 1
ATOM 1632 C CA . ASP A 1 205 ? -9.135 -9.040 21.855 1.00 98.88 205 ASP A CA 1
ATOM 1633 C C . ASP A 1 205 ? -9.523 -8.443 20.477 1.00 98.88 205 ASP A C 1
ATOM 1635 O O . ASP A 1 205 ? -10.403 -7.591 20.385 1.00 98.88 205 ASP A O 1
ATOM 1639 N N . ILE A 1 206 ? -8.800 -8.830 19.416 1.00 98.94 206 ILE A N 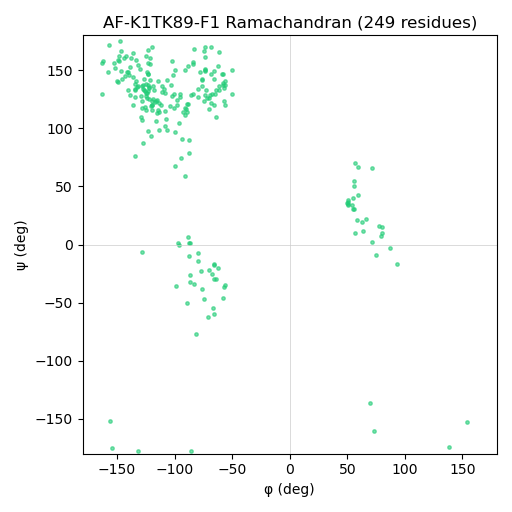1
ATOM 1640 C CA . ILE A 1 206 ? -8.968 -8.299 18.048 1.00 98.94 206 ILE A CA 1
ATOM 1641 C C . ILE A 1 206 ? -9.548 -9.380 17.132 1.00 98.94 206 ILE A C 1
ATOM 1643 O O . ILE A 1 206 ? -9.036 -10.503 17.096 1.00 98.94 206 ILE A O 1
ATOM 1647 N N . ALA A 1 207 ? -10.587 -9.041 16.373 1.00 98.94 207 ALA A N 1
ATOM 1648 C CA . ALA A 1 207 ? -11.212 -9.919 15.390 1.00 98.94 207 ALA A CA 1
ATOM 1649 C C . ALA A 1 207 ? -11.253 -9.264 14.005 1.00 98.94 207 ALA A C 1
ATOM 1651 O O . ALA A 1 207 ? -11.698 -8.130 13.852 1.00 98.94 207 ALA A O 1
ATOM 1652 N N . LEU A 1 208 ? -10.804 -10.005 12.998 1.00 98.94 208 LEU A N 1
ATOM 1653 C CA . LEU A 1 208 ? -11.034 -9.728 11.588 1.00 98.94 208 LEU A CA 1
ATOM 1654 C C . LEU A 1 208 ? -11.959 -10.823 11.061 1.00 98.94 208 LEU A C 1
ATOM 1656 O O . LEU A 1 208 ? -11.618 -12.005 11.138 1.00 98.94 208 LEU A O 1
ATOM 1660 N N . GLU A 1 209 ? -13.127 -10.445 10.560 1.00 98.88 209 GLU A N 1
ATOM 1661 C CA . GLU A 1 209 ? -14.153 -11.377 10.093 1.00 98.88 209 GLU A CA 1
ATOM 1662 C C . GLU A 1 209 ? -14.523 -11.046 8.653 1.00 98.88 209 GLU A C 1
ATOM 1664 O O . GLU A 1 209 ? -15.039 -9.966 8.374 1.00 98.88 209 GLU A O 1
ATOM 1669 N N . ARG A 1 210 ? -14.254 -11.963 7.719 1.00 98.88 210 ARG A N 1
ATOM 1670 C CA . ARG A 1 210 ? -14.494 -11.751 6.281 1.00 98.88 210 ARG A CA 1
ATOM 1671 C C . ARG A 1 210 ? -13.829 -10.476 5.755 1.00 98.88 210 ARG A C 1
ATOM 1673 O O . ARG A 1 210 ? -14.355 -9.795 4.877 1.00 98.88 210 ARG A O 1
ATOM 1680 N N . MET A 1 211 ? -12.661 -10.142 6.306 1.00 98.81 211 MET A N 1
ATOM 1681 C CA . MET A 1 211 ? -11.839 -9.054 5.791 1.00 98.81 211 MET A CA 1
ATOM 1682 C C . MET A 1 211 ? -11.125 -9.507 4.517 1.00 98.81 211 MET A C 1
ATOM 1684 O O . MET A 1 211 ? -10.567 -10.603 4.461 1.00 98.81 211 MET A O 1
ATOM 1688 N N . VAL A 1 212 ? -11.106 -8.642 3.511 1.00 98.81 212 VAL A N 1
ATOM 1689 C CA . VAL A 1 212 ? -10.467 -8.898 2.221 1.00 98.81 212 VAL A CA 1
ATOM 1690 C C . VAL A 1 212 ? -9.398 -7.840 1.978 1.00 98.81 212 VAL A C 1
ATOM 1692 O O . VAL A 1 212 ? -9.709 -6.655 1.908 1.00 98.81 212 VAL A O 1
ATOM 1695 N N . VAL A 1 213 ? -8.144 -8.258 1.831 1.00 98.88 213 VAL A N 1
ATOM 1696 C CA . VAL A 1 213 ? -7.031 -7.418 1.370 1.00 98.88 213 VAL A CA 1
ATOM 1697 C C . VAL A 1 213 ? -6.593 -7.946 0.014 1.00 98.88 213 VAL A C 1
ATOM 1699 O O . VAL A 1 213 ? -5.891 -8.949 -0.066 1.00 98.88 213 VAL A O 1
ATOM 1702 N N . THR A 1 214 ? -7.051 -7.306 -1.058 1.00 98.69 214 THR A N 1
ATOM 1703 C CA . THR A 1 214 ? -6.802 -7.730 -2.446 1.00 98.69 214 THR A CA 1
ATOM 1704 C C . THR A 1 214 ? -6.637 -6.503 -3.335 1.00 98.69 214 THR A C 1
ATOM 1706 O O . THR A 1 214 ? -7.102 -5.427 -2.969 1.00 98.69 214 THR A O 1
ATOM 1709 N N . PRO A 1 215 ? -6.033 -6.607 -4.528 1.00 98.19 215 PRO A N 1
ATOM 1710 C CA . PRO A 1 215 ? -6.066 -5.509 -5.482 1.00 98.19 215 PRO A CA 1
ATOM 1711 C C . PRO A 1 215 ? -7.521 -5.149 -5.823 1.00 98.19 215 PRO A C 1
ATOM 1713 O O . PRO A 1 215 ? -8.393 -6.022 -5.863 1.00 98.19 215 PRO A O 1
ATOM 1716 N N . ALA A 1 216 ? -7.789 -3.865 -6.072 1.00 96.81 216 ALA A N 1
ATOM 1717 C CA . ALA A 1 216 ? -9.134 -3.387 -6.389 1.00 96.81 216 ALA A CA 1
ATOM 1718 C C . ALA A 1 216 ? -9.722 -4.120 -7.621 1.00 96.81 216 ALA A C 1
ATOM 1720 O O . ALA A 1 216 ? -9.119 -4.067 -8.706 1.00 96.81 216 ALA A O 1
ATOM 1721 N N . PRO A 1 217 ? -10.903 -4.763 -7.506 1.00 95.38 217 PRO A N 1
ATOM 1722 C CA . PRO A 1 217 ? -11.540 -5.455 -8.621 1.00 95.38 217 PRO A CA 1
ATOM 1723 C C . PRO A 1 217 ? -11.758 -4.536 -9.827 1.00 95.38 217 PRO A C 1
ATOM 1725 O O . PRO A 1 217 ? -12.160 -3.383 -9.690 1.00 95.38 217 PRO A O 1
ATOM 1728 N N . GLY A 1 218 ? -11.483 -5.042 -11.029 1.00 93.88 218 GLY A N 1
ATOM 1729 C CA . GLY A 1 218 ? -11.675 -4.296 -12.278 1.00 93.88 218 GLY A CA 1
ATOM 1730 C C . GLY A 1 218 ? -10.636 -3.203 -12.570 1.00 93.88 218 GLY A C 1
ATOM 1731 O O . GLY A 1 218 ? -10.619 -2.706 -13.692 1.00 93.88 218 GLY A O 1
ATOM 1732 N N . LYS A 1 219 ? -9.735 -2.862 -11.631 1.00 93.38 219 LYS A N 1
ATOM 1733 C CA . LYS A 1 219 ? -8.661 -1.870 -11.862 1.00 93.38 219 LYS A CA 1
ATOM 1734 C C . LYS A 1 219 ? -7.381 -2.463 -12.455 1.00 93.38 219 LYS A C 1
ATOM 1736 O O . LYS A 1 219 ? -6.485 -1.723 -12.831 1.00 93.38 219 LYS A O 1
ATOM 1741 N N . GLY A 1 220 ? -7.268 -3.792 -12.523 1.00 93.12 220 GLY A N 1
ATOM 1742 C CA . GLY A 1 220 ? -6.128 -4.480 -13.146 1.00 93.12 220 GLY A CA 1
ATOM 1743 C C . GLY A 1 220 ? -4.801 -4.413 -12.374 1.00 93.12 220 GLY A C 1
ATOM 1744 O O . GLY A 1 220 ? -3.821 -4.985 -12.844 1.00 93.12 220 GLY A O 1
ATOM 1745 N N . ARG A 1 221 ? -4.772 -3.781 -11.193 1.00 96.31 221 ARG A N 1
ATOM 1746 C CA . ARG A 1 221 ? -3.591 -3.656 -10.319 1.00 96.31 221 ARG A CA 1
ATOM 1747 C C . ARG A 1 221 ? -3.041 -5.020 -9.925 1.00 96.31 221 ARG A C 1
ATOM 1749 O O . ARG A 1 221 ? -3.825 -5.914 -9.616 1.00 96.31 221 ARG A O 1
ATOM 1756 N N . MET A 1 222 ? -1.727 -5.182 -9.913 1.00 97.81 222 MET A N 1
ATOM 1757 C CA . MET A 1 222 ? -1.024 -6.369 -9.435 1.00 97.81 222 MET A CA 1
ATOM 1758 C C . MET A 1 222 ? -0.994 -6.426 -7.910 1.00 97.81 222 MET A C 1
ATOM 1760 O O . MET A 1 222 ? -1.145 -7.511 -7.366 1.00 97.81 222 MET A O 1
ATOM 1764 N N . ILE A 1 223 ? -0.820 -5.288 -7.236 1.00 98.56 223 ILE A N 1
ATOM 1765 C CA . ILE A 1 223 ? -0.625 -5.208 -5.784 1.00 98.56 223 ILE A CA 1
ATOM 1766 C C . ILE A 1 223 ? -1.867 -4.665 -5.074 1.00 98.56 223 ILE A C 1
ATOM 1768 O O . ILE A 1 223 ? -2.525 -3.742 -5.562 1.00 98.56 223 ILE A O 1
ATOM 1772 N N . SER A 1 224 ? -2.157 -5.230 -3.900 1.00 98.69 224 SER A N 1
ATOM 1773 C CA . SER A 1 224 ? -3.171 -4.733 -2.969 1.00 98.69 224 SER A CA 1
ATOM 1774 C C . SER A 1 224 ? -2.606 -3.586 -2.140 1.00 98.69 224 SER A C 1
ATOM 1776 O O . SER A 1 224 ? -2.844 -2.433 -2.466 1.00 98.69 224 SER A O 1
ATOM 1778 N N . ILE A 1 225 ? -1.788 -3.860 -1.128 1.00 98.69 225 ILE A N 1
ATOM 1779 C CA . ILE A 1 225 ? -1.198 -2.861 -0.226 1.00 98.69 225 ILE A CA 1
ATOM 1780 C C . ILE A 1 225 ? 0.333 -2.969 -0.194 1.00 98.69 225 ILE A C 1
ATOM 1782 O O . ILE A 1 225 ? 0.915 -3.980 -0.589 1.00 98.69 225 ILE A O 1
ATOM 1786 N N . THR A 1 226 ? 1.010 -1.918 0.273 1.00 98.62 226 THR A N 1
ATOM 1787 C CA . THR A 1 226 ? 2.471 -1.797 0.117 1.00 98.62 226 THR A CA 1
ATOM 1788 C C . THR A 1 226 ? 3.308 -2.433 1.233 1.00 98.62 226 THR A C 1
ATOM 1790 O O . THR A 1 226 ? 4.520 -2.232 1.243 1.00 98.62 226 THR A O 1
ATOM 1793 N N . ALA A 1 227 ? 2.694 -3.154 2.171 1.00 98.50 227 ALA A N 1
ATOM 1794 C CA . ALA A 1 227 ? 3.364 -3.924 3.225 1.00 98.50 227 ALA A CA 1
ATOM 1795 C C . ALA A 1 227 ? 2.432 -5.048 3.721 1.00 98.50 227 ALA A C 1
ATOM 1797 O O . ALA A 1 227 ? 1.575 -5.500 2.968 1.00 98.50 227 ALA A O 1
ATOM 1798 N N . ASP A 1 228 ? 2.573 -5.466 4.979 1.00 98.81 228 ASP A N 1
ATOM 1799 C CA . ASP A 1 228 ? 1.871 -6.600 5.574 1.00 98.81 228 ASP A CA 1
ATOM 1800 C C . ASP A 1 228 ? 0.342 -6.410 5.581 1.00 98.81 228 ASP A C 1
ATOM 1802 O O . ASP A 1 228 ? -0.156 -5.357 5.993 1.00 98.81 228 ASP A O 1
ATOM 1806 N N . ALA A 1 229 ? -0.426 -7.446 5.222 1.00 98.75 229 ALA A N 1
ATOM 1807 C CA . ALA A 1 229 ? -1.897 -7.426 5.306 1.00 98.75 229 ALA A CA 1
ATOM 1808 C C . ALA A 1 229 ? -2.385 -7.146 6.736 1.00 98.75 229 ALA A C 1
ATOM 1810 O O . ALA A 1 229 ? -3.254 -6.299 6.961 1.00 98.75 229 ALA A O 1
ATOM 1811 N N . THR A 1 230 ? -1.785 -7.827 7.712 1.00 98.81 230 THR A N 1
ATOM 1812 C CA . THR A 1 230 ? -2.083 -7.670 9.138 1.00 98.81 230 THR A CA 1
ATOM 1813 C C . THR A 1 230 ? -0.812 -7.852 9.959 1.00 98.81 230 THR A C 1
ATOM 1815 O O . THR A 1 230 ? -0.015 -8.734 9.649 1.00 98.81 230 THR A O 1
ATOM 1818 N N . HIS A 1 231 ? -0.640 -7.083 11.030 1.00 98.81 231 HIS A N 1
ATOM 1819 C CA . HIS A 1 231 ? 0.539 -7.134 11.887 1.00 98.81 231 HIS A CA 1
ATOM 1820 C C . HIS A 1 231 ? 0.180 -6.772 13.336 1.00 98.81 231 HIS A C 1
ATOM 1822 O O . HIS A 1 231 ? -0.614 -5.862 13.584 1.00 98.81 231 HIS A O 1
ATOM 1828 N N . TYR A 1 232 ? 0.768 -7.475 14.308 1.00 98.81 232 TYR A N 1
ATOM 1829 C CA . TYR A 1 232 ? 0.390 -7.372 15.722 1.00 98.81 232 TYR A CA 1
ATOM 1830 C C . TYR A 1 232 ? 1.628 -7.295 16.619 1.00 98.81 232 TYR A C 1
ATOM 1832 O O . TYR A 1 232 ? 2.428 -8.226 16.667 1.00 98.81 232 TYR A O 1
ATOM 1840 N N . VAL A 1 233 ? 1.762 -6.205 17.376 1.00 98.88 233 VAL A N 1
ATOM 1841 C CA . VAL A 1 233 ? 2.922 -5.928 18.235 1.00 98.88 233 VAL A CA 1
ATOM 1842 C C . VAL A 1 233 ? 2.479 -5.796 19.687 1.00 98.88 233 VAL A C 1
ATOM 1844 O O . VAL A 1 233 ? 1.626 -4.975 20.020 1.00 98.88 233 VAL A O 1
ATOM 1847 N N . ASN A 1 234 ? 3.056 -6.599 20.581 1.00 98.75 234 ASN A N 1
ATOM 1848 C CA . ASN A 1 234 ? 2.732 -6.601 22.015 1.00 98.75 234 ASN A CA 1
ATOM 1849 C C . ASN A 1 234 ? 1.219 -6.694 22.299 1.00 98.75 234 ASN A C 1
ATOM 1851 O O . ASN A 1 234 ? 0.712 -6.048 23.217 1.00 98.75 234 ASN A O 1
ATOM 1855 N N . CYS A 1 235 ? 0.493 -7.465 21.489 1.00 98.75 235 CYS A N 1
ATOM 1856 C CA . CYS A 1 235 ? -0.936 -7.679 21.679 1.00 98.75 235 CYS A CA 1
ATOM 1857 C C . CYS A 1 235 ? -1.213 -8.874 22.607 1.00 98.75 235 CYS A C 1
ATOM 1859 O O . CYS A 1 235 ? -0.399 -9.791 22.713 1.00 98.75 235 CYS A O 1
ATOM 1861 N N . GLY A 1 236 ? -2.362 -8.865 23.284 1.00 98.50 236 GLY A N 1
ATOM 1862 C CA . GLY A 1 236 ? -2.794 -9.933 24.193 1.00 98.50 236 GLY A CA 1
ATOM 1863 C C . GLY A 1 236 ? -4.236 -10.387 23.960 1.00 98.50 236 GLY A C 1
ATOM 1864 O O . GLY A 1 236 ? -4.931 -9.888 23.079 1.00 98.50 236 GLY A O 1
ATOM 1865 N N . GLY A 1 237 ? -4.717 -11.323 24.780 1.00 98.62 237 GLY A N 1
ATOM 1866 C CA . GLY A 1 237 ? -6.060 -11.884 24.607 1.00 98.62 237 GLY A CA 1
ATOM 1867 C C . GLY A 1 237 ? -6.143 -12.758 23.356 1.00 98.62 237 GLY A C 1
ATOM 1868 O O . GLY A 1 237 ? -5.244 -13.562 23.120 1.00 98.62 237 GLY A O 1
ATOM 1869 N N . TYR A 1 238 ? -7.211 -12.621 22.569 1.00 98.69 238 TYR A N 1
ATOM 1870 C CA . TYR A 1 238 ? -7.314 -13.303 21.276 1.00 98.69 238 TYR A CA 1
ATOM 1871 C C . TYR A 1 238 ? -6.963 -12.381 20.102 1.00 98.69 238 TYR A C 1
ATOM 1873 O O . TYR A 1 238 ? -7.224 -11.179 20.134 1.00 98.69 238 TYR A O 1
ATOM 1881 N N . ILE A 1 239 ? -6.433 -12.989 19.042 1.00 98.75 239 ILE A N 1
ATOM 1882 C CA . ILE A 1 239 ? -6.343 -12.422 17.695 1.00 98.75 239 ILE A CA 1
ATOM 1883 C C . ILE A 1 239 ? -7.007 -13.441 16.775 1.00 98.75 239 ILE A C 1
ATOM 1885 O O . ILE A 1 239 ? -6.592 -14.601 16.739 1.00 98.75 239 ILE A O 1
ATOM 1889 N N . ARG A 1 240 ? -8.081 -13.042 16.098 1.00 98.69 240 ARG A N 1
ATOM 1890 C CA . ARG A 1 240 ? -8.871 -13.922 15.234 1.00 98.69 240 ARG A CA 1
ATOM 1891 C C . ARG A 1 240 ? -8.913 -13.360 13.826 1.00 98.69 240 ARG A C 1
ATOM 1893 O O . ARG A 1 240 ? -9.153 -12.174 13.644 1.00 98.69 240 ARG A O 1
ATOM 1900 N N . MET A 1 241 ? -8.703 -14.239 12.858 1.00 98.69 241 MET A N 1
ATOM 1901 C CA . MET A 1 241 ? -8.886 -13.978 11.436 1.00 98.69 241 MET A CA 1
ATOM 1902 C C . MET A 1 241 ? -9.781 -15.099 10.925 1.00 98.69 241 MET A C 1
ATOM 1904 O O . MET A 1 241 ? -9.363 -16.255 10.906 1.00 98.69 241 MET A O 1
ATOM 1908 N N . ILE A 1 242 ? -11.038 -14.776 10.643 1.00 98.75 242 ILE A N 1
ATOM 1909 C CA . ILE A 1 242 ? -12.088 -15.746 10.329 1.00 98.75 242 ILE A CA 1
ATOM 1910 C C . ILE A 1 242 ? -12.589 -15.431 8.928 1.00 98.75 242 ILE A C 1
ATOM 1912 O O . ILE A 1 242 ? -13.067 -14.327 8.683 1.00 98.75 242 ILE A O 1
ATOM 1916 N N . ASP A 1 243 ? -12.464 -16.398 8.020 1.00 98.75 243 ASP A N 1
ATOM 1917 C CA . ASP A 1 243 ? -12.917 -16.292 6.627 1.00 98.75 243 ASP A CA 1
ATOM 1918 C C . ASP A 1 243 ? -12.332 -15.085 5.864 1.00 98.75 243 ASP A C 1
ATOM 1920 O O . ASP A 1 243 ? -12.974 -14.519 4.982 1.00 98.75 243 ASP A O 1
ATOM 1924 N N . CYS A 1 244 ? -11.110 -14.672 6.216 1.00 98.88 244 CYS A N 1
ATOM 1925 C CA . CYS A 1 244 ? -10.406 -13.573 5.557 1.00 98.88 244 CYS A CA 1
ATOM 1926 C C . CYS A 1 244 ? -9.663 -14.028 4.291 1.00 98.88 244 CYS A C 1
ATOM 1928 O O . CYS A 1 244 ? -9.2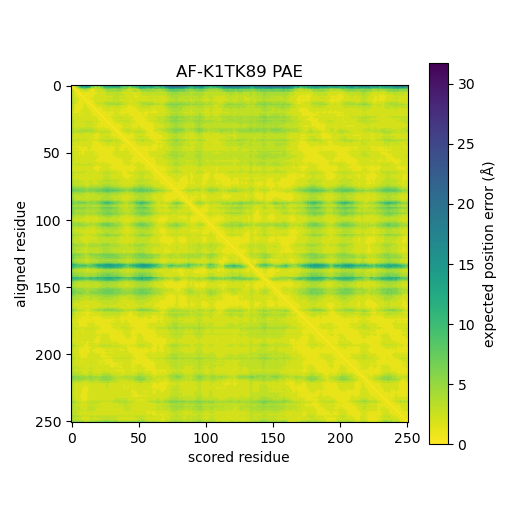30 -15.176 4.188 1.00 98.88 244 CYS A O 1
ATOM 1930 N N . VAL A 1 245 ? -9.441 -13.088 3.370 1.00 98.75 245 VAL A N 1
ATOM 1931 C CA . VAL A 1 245 ? -8.625 -13.268 2.158 1.00 98.75 245 VAL A CA 1
ATOM 1932 C C . VAL A 1 245 ? -7.524 -12.212 2.141 1.00 98.75 245 VAL A C 1
ATOM 1934 O O . VAL A 1 245 ? -7.818 -11.022 2.234 1.00 98.75 245 VAL A O 1
ATOM 1937 N N . PHE A 1 246 ? -6.266 -12.636 2.009 1.00 98.75 246 PHE A N 1
ATOM 1938 C CA . PHE A 1 246 ? -5.101 -11.752 1.927 1.00 98.75 246 PHE A CA 1
ATOM 1939 C C . PHE A 1 246 ? -4.262 -12.141 0.714 1.00 98.75 246 PHE A C 1
ATOM 1941 O O . PHE A 1 246 ? -3.653 -13.210 0.694 1.00 98.75 246 PHE A O 1
ATOM 1948 N N . GLU A 1 247 ? -4.266 -11.291 -0.307 1.00 98.31 247 GLU A N 1
ATOM 1949 C CA . GLU A 1 247 ? -3.599 -11.553 -1.575 1.00 98.31 247 GLU A CA 1
ATOM 1950 C C . GLU A 1 247 ? -2.846 -10.315 -2.058 1.00 98.31 247 GLU A C 1
ATOM 1952 O O . GLU A 1 247 ? -3.313 -9.172 -1.955 1.00 98.31 247 GLU A O 1
ATOM 1957 N N . ASN A 1 248 ? -1.693 -10.570 -2.679 1.00 98.12 248 ASN A N 1
ATOM 1958 C CA . ASN A 1 248 ? -0.940 -9.590 -3.457 1.00 98.12 248 ASN A CA 1
ATOM 1959 C C . ASN A 1 248 ? -0.502 -8.333 -2.693 1.00 98.12 248 ASN A C 1
ATOM 1961 O O . ASN A 1 248 ? -0.203 -7.307 -3.306 1.00 98.12 248 ASN A O 1
ATOM 1965 N N . GLN A 1 249 ? -0.445 -8.387 -1.370 1.00 98.44 249 GLN A N 1
ATOM 1966 C CA . GLN A 1 249 ? 0.256 -7.377 -0.599 1.00 98.44 249 GLN A CA 1
ATOM 1967 C C . GLN A 1 249 ? 1.776 -7.571 -0.738 1.00 98.44 249 GLN A C 1
ATOM 1969 O O . GLN A 1 249 ? 2.242 -8.636 -1.146 1.00 98.44 249 GLN A O 1
ATOM 1974 N N . LYS A 1 250 ? 2.562 -6.541 -0.422 1.00 97.44 250 LYS A N 1
ATOM 1975 C CA . LYS A 1 250 ? 4.027 -6.594 -0.572 1.00 97.44 250 LYS A CA 1
ATOM 1976 C C . LYS A 1 250 ? 4.767 -7.338 0.551 1.00 97.44 250 LYS A C 1
ATOM 1978 O O . LYS A 1 250 ? 5.962 -7.547 0.366 1.00 97.44 250 LYS A O 1
ATOM 1983 N N . ASP A 1 251 ? 4.084 -7.743 1.629 1.00 94.31 251 ASP A N 1
ATOM 1984 C CA . ASP A 1 251 ? 4.625 -8.560 2.737 1.00 94.31 251 ASP A CA 1
ATOM 1985 C C . ASP A 1 251 ? 3.606 -9.557 3.340 1.00 94.31 251 ASP A C 1
ATOM 1987 O O . ASP A 1 251 ? 2.403 -9.228 3.476 1.00 94.31 251 ASP A O 1
#

Nearest PDB structures (foldseek):
  7jwf-assembly2_C-2  TM=9.496E-01  e=1.020E-28  Pseudoalteromonas distincta
  7jw4-assembly2_B  TM=9.489E-01  e=7.129E-28  Pseudoalteromonas distincta
  7jwf-assembly1_A  TM=9.543E-01  e=1.271E-27  Pseudoalteromonas distincta
  7jw4-assembly1_A-2  TM=9.563E-01  e=1.097E-26  Pseudoalteromonas distincta
  8pvs-assembly2_B  TM=9.018E-01  e=4.469E-17  Akkermansia muciniphila

Sequence (251 aa):
RAAERYQYISNNSEGMKRIAFDLRGLRDFEIDGAGTELLFSGFVSPFSIEECERIEIHDLKIDYTRTFHSEGIVRAAGDGWLEVSFPGEYRCEEVNGCLHFYDERGTDYPYSNLLEFDAVRREPAFRAHDYWLADGTIPARRCGDGNWRIYRPDLKAAIGNVMVFGATARLNPGFTIADSRGVTLRDVALYHCGGMGVIAQRSRDIALERMVVTPAPGKGRMISITADATHYVNCGGYIRMIDCVFENQKD

InterPro domains:
  IPR011050 Pectin lyase fold/virulence factor [SSF51126] (25-249)
  IPR057275 GLAA-B, beta-barrel domain I [PF23763] (70-156)

Foldseek 3Di:
DFDWDFDDFPPFDTGIAGEQAEAELEEQEEADCCQEEDEAEPGHAHAEAENYEAYEYENYEYYYLAFLKFKWAFADDDQFKTWTHGDPQFDWDQDPQWIWTAGPVRHTRFFFWKFKADLVVLGGPVPIDIDGHPVRTFGWDQDPVRIIMTGGRPDDDDHGIMIMRATPGQRHEHYEAECYENYEYEHYEQQETSHEPAGYENYENYEYYQYEQHHDPPPSDSARYRYHPYYYYNYDYDYYYHNYYHDRYND

Organism: NCBI:txid408170